Protein AF-A0A6D0IKB0-F1 (afdb_monomer)

pLDDT: mean 98.32, std 2.19, range [70.5, 98.94]

Sequence (183 aa):
RWFSGNQTWPWDTWKQAFAMAHFNPDIAKENIRAVFSWQIQPGDRVRPQDVGFVPDLIAWNLSPERGGDGGNWNERNTKPSLAAWSVMEVYNVTQDKAWLAEMYPKLVAYHDWWLRNRDHNGNGVPEYGATRDKAHNTESGEMLFTVKKGDKEETQSGLNNYARVVEKGQYDSLEIPAQVAAS

Nearest PDB structures (foldseek):
  3d3i-assembly1_A  TM=1.003E+00  e=3.170E-33  Escherichia coli K-12
  5gw7-assembly1_A  TM=9.967E-01  e=1.811E-32  Escherichia coli K-12
  5ca3-assembly1_A  TM=9.952E-01  e=2.800E-32  Escherichia coli K-12
  7q1u-assembly1_B  TM=9.135E-01  e=1.606E-23  Escherichia coli K-12
  6xux-assembly1_A  TM=8.972E-01  e=6.719E-24  Escherichia coli K-12

Solvent-accessible surface area (backbone atoms only — not comparable to full-atom values): 10156 Å² total; per-residue (Å²): 139,88,75,61,92,66,53,45,38,52,50,58,36,27,56,50,20,35,60,28,20,80,82,42,42,70,59,17,51,48,49,52,46,57,52,57,71,62,37,36,45,86,77,38,93,84,51,47,91,42,39,24,39,46,47,31,27,46,44,89,42,39,26,58,92,72,74,36,82,25,87,69,39,32,63,47,22,55,61,72,85,47,54,68,62,19,56,45,40,36,31,72,67,66,70,42,63,66,59,50,65,66,45,46,64,59,50,50,35,34,54,53,26,41,65,69,75,22,24,94,86,70,79,84,63,69,52,79,50,44,45,89,37,84,80,22,23,49,97,91,62,32,40,38,34,33,44,28,46,88,96,43,76,47,78,50,58,26,67,72,53,50,52,53,48,63,73,66,59,83,52,78,48,75,49,37,54,35,61,64,38,31,105

Radius of gyration: 18.92 Å; Cα contacts (8 Å, |Δi|>4): 300; chains: 1; bounding box: 39×40×54 Å

Secondary structure (DSSP, 8-state):
--S-TT-B-HHHHHHHHHHHTTT-HHHHHHHHHHHHHTPPPTT-SS-GGGTT---SBB-SSPPGGGTS--SS-B-S------HHHHHHHHHHHH--HHHHHHHHHHHHHHHHHHHHHS-TTSSS---------TTTB-TT-PBEEEEEETTEEEEEE-HHHHHHHHHHT--SEEE-HHHHHT-

Mean predicted aligned error: 2.32 Å

Structure (mmCIF, N/CA/C/O backbone):
data_AF-A0A6D0IKB0-F1
#
_entry.id   AF-A0A6D0IKB0-F1
#
loop_
_atom_site.group_PDB
_atom_site.id
_atom_site.type_symbol
_atom_site.label_atom_id
_atom_site.label_alt_id
_atom_site.label_comp_id
_atom_site.label_asym_id
_atom_site.label_entity_id
_atom_site.label_seq_id
_atom_site.pdbx_PDB_ins_code
_atom_site.Cartn_x
_atom_site.Cartn_y
_atom_site.Cartn_z
_atom_site.occupancy
_atom_site.B_iso_or_equiv
_atom_site.auth_seq_id
_atom_site.auth_comp_id
_atom_site.auth_asym_id
_atom_site.auth_atom_id
_atom_site.pdbx_PDB_model_num
ATOM 1 N N . ARG A 1 1 ? 6.768 19.425 -0.580 1.00 93.44 1 ARG A N 1
ATOM 2 C CA . ARG A 1 1 ? 6.146 19.578 -1.924 1.00 93.44 1 ARG A CA 1
ATOM 3 C C . ARG A 1 1 ? 5.075 18.523 -2.220 1.00 93.44 1 ARG A C 1
ATOM 5 O O . ARG A 1 1 ? 4.074 18.905 -2.817 1.00 93.44 1 ARG A O 1
ATOM 12 N N . TRP A 1 2 ? 5.268 17.257 -1.816 1.00 96.44 2 TRP A N 1
ATOM 13 C CA . TRP A 1 2 ? 4.411 16.116 -2.192 1.00 96.44 2 TRP A CA 1
ATOM 14 C C . TRP A 1 2 ? 3.669 15.442 -1.020 1.00 96.44 2 TRP A C 1
ATOM 16 O O . TRP A 1 2 ? 3.110 14.379 -1.204 1.00 96.44 2 TRP A O 1
ATOM 26 N N . PHE A 1 3 ? 3.623 16.065 0.165 1.00 96.94 3 PHE A N 1
ATOM 27 C CA . PHE A 1 3 ? 3.041 15.487 1.395 1.00 96.94 3 PHE A CA 1
ATOM 28 C C . PHE A 1 3 ? 1.845 16.284 1.946 1.00 96.94 3 PHE A C 1
ATOM 30 O O . PHE A 1 3 ? 1.561 16.243 3.134 1.00 96.94 3 PHE A O 1
ATOM 37 N N . SER A 1 4 ? 1.205 17.105 1.110 1.00 97.31 4 SER A N 1
ATOM 38 C CA . SER A 1 4 ? 0.086 17.966 1.526 1.00 97.31 4 SER A CA 1
ATOM 39 C C . SER A 1 4 ? -1.258 17.411 1.042 1.00 97.31 4 SER A C 1
ATOM 41 O O . SER A 1 4 ? -1.306 16.362 0.393 1.00 97.31 4 SER A O 1
ATOM 43 N N . GLY A 1 5 ? -2.347 18.117 1.350 1.00 97.69 5 GLY A N 1
ATOM 44 C CA . GLY A 1 5 ? -3.700 17.576 1.270 1.00 97.69 5 GLY A CA 1
ATOM 45 C C . GLY A 1 5 ? -3.887 16.479 2.317 1.00 97.69 5 GLY A C 1
ATOM 46 O O . GLY A 1 5 ? -3.430 16.619 3.447 1.00 97.69 5 GLY A O 1
ATOM 47 N N . ASN A 1 6 ? -4.521 15.380 1.922 1.00 98.06 6 ASN A N 1
ATOM 48 C CA . ASN A 1 6 ? -4.735 14.187 2.744 1.00 98.06 6 ASN A CA 1
ATOM 49 C C . ASN A 1 6 ? -3.996 12.960 2.180 1.00 98.06 6 ASN A C 1
ATOM 51 O O . ASN A 1 6 ? -4.515 11.851 2.230 1.00 98.06 6 ASN A O 1
ATOM 55 N N . GLN A 1 7 ? -2.822 13.164 1.579 1.00 98.69 7 GLN A N 1
ATOM 56 C CA . GLN A 1 7 ? -2.001 12.048 1.118 1.00 98.69 7 GLN A CA 1
ATOM 57 C C . GLN A 1 7 ? -1.465 11.277 2.326 1.00 98.69 7 GLN A C 1
ATOM 59 O O . GLN A 1 7 ? -0.828 11.867 3.202 1.00 98.69 7 GLN A O 1
ATOM 64 N N . THR A 1 8 ? -1.739 9.977 2.378 1.00 98.75 8 THR A N 1
ATOM 65 C CA . THR A 1 8 ? -1.454 9.133 3.542 1.00 98.75 8 THR A CA 1
ATOM 66 C C . THR A 1 8 ? -0.716 7.873 3.113 1.00 98.75 8 THR A C 1
ATOM 68 O O . THR A 1 8 ? -1.139 7.193 2.177 1.00 98.75 8 THR A O 1
ATOM 71 N N . TRP A 1 9 ? 0.370 7.564 3.828 1.00 98.81 9 TRP A N 1
ATOM 72 C CA . TRP A 1 9 ? 1.214 6.391 3.607 1.00 98.81 9 TRP A CA 1
ATOM 73 C C . TRP A 1 9 ? 1.182 5.467 4.825 1.00 98.81 9 TRP A C 1
ATOM 75 O O . TRP A 1 9 ? 1.270 5.962 5.951 1.00 98.81 9 TRP A O 1
ATOM 85 N N . PRO A 1 10 ? 1.160 4.134 4.643 1.00 98.69 10 PRO A N 1
ATOM 86 C CA . PRO A 1 10 ? 1.071 3.197 5.757 1.00 98.69 10 PRO A CA 1
ATOM 87 C C . PRO A 1 10 ? 2.203 3.349 6.779 1.00 98.69 10 PRO A C 1
ATOM 89 O O . PRO A 1 10 ? 1.944 3.456 7.974 1.00 98.69 10 PRO A O 1
ATOM 92 N N . TRP A 1 11 ? 3.467 3.390 6.340 1.00 98.38 11 TRP A N 1
ATOM 93 C CA . TRP A 1 11 ? 4.598 3.433 7.279 1.00 98.38 11 TRP A CA 1
ATOM 94 C C . TRP A 1 11 ? 4.643 4.729 8.091 1.00 98.38 11 TRP A C 1
ATOM 96 O O . TRP A 1 11 ? 4.944 4.708 9.286 1.00 98.38 11 TRP A O 1
ATOM 106 N N . ASP A 1 12 ? 4.306 5.848 7.464 1.00 98.81 12 ASP A N 1
ATOM 107 C CA . ASP A 1 12 ? 4.140 7.136 8.124 1.00 98.81 12 ASP A CA 1
ATOM 108 C C . ASP A 1 12 ? 3.017 7.064 9.161 1.00 98.81 12 ASP A C 1
ATOM 110 O O . ASP A 1 12 ? 3.247 7.398 10.325 1.00 98.81 12 ASP A O 1
ATOM 114 N N . THR A 1 13 ? 1.852 6.528 8.786 1.00 98.94 13 THR A N 1
ATOM 115 C CA . THR A 1 13 ? 0.708 6.332 9.685 1.00 98.94 13 THR A CA 1
ATOM 116 C C . THR A 1 13 ? 1.064 5.488 10.901 1.00 98.94 13 THR A C 1
ATOM 118 O O . THR A 1 13 ? 0.717 5.879 12.014 1.00 98.94 13 THR A O 1
ATOM 121 N N . TRP A 1 14 ? 1.799 4.379 10.744 1.00 98.88 14 TRP A N 1
ATOM 122 C CA . TRP A 1 14 ? 2.176 3.538 11.887 1.00 98.88 14 TRP A CA 1
ATOM 123 C C . TRP A 1 14 ? 2.973 4.326 12.933 1.00 98.88 14 TRP A C 1
ATOM 125 O O . TRP A 1 14 ? 2.697 4.220 14.128 1.00 98.88 14 TRP A O 1
ATOM 135 N N . LYS A 1 15 ? 3.929 5.152 12.489 1.00 98.88 15 LYS A N 1
ATOM 136 C CA . LYS A 1 15 ? 4.758 6.000 13.363 1.00 98.88 15 LYS A CA 1
ATOM 137 C C . LYS A 1 15 ? 3.950 7.138 13.982 1.00 98.88 15 LYS A C 1
ATOM 139 O O . LYS A 1 15 ? 4.068 7.405 15.175 1.00 98.88 15 LYS A O 1
ATOM 144 N N . GLN A 1 16 ? 3.144 7.811 13.163 1.00 98.88 16 GLN A N 1
ATOM 145 C CA . GLN A 1 16 ? 2.321 8.942 13.580 1.00 98.88 16 GLN A CA 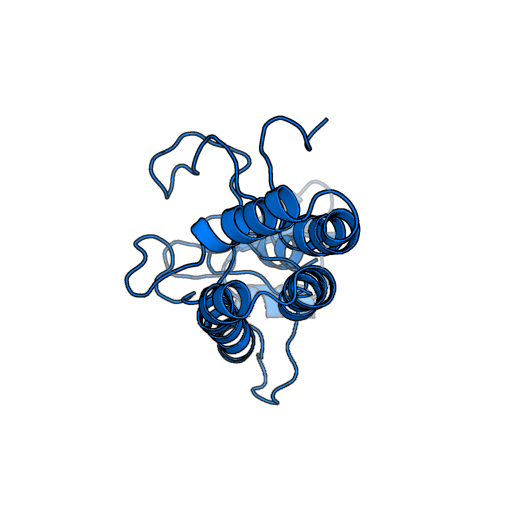1
ATOM 146 C C . GLN A 1 16 ? 1.312 8.507 14.637 1.00 98.88 16 GLN A C 1
ATOM 148 O O . GLN A 1 16 ? 1.283 9.087 15.716 1.00 98.88 16 GLN A O 1
ATOM 153 N N . ALA A 1 17 ? 0.535 7.459 14.360 1.00 98.88 17 ALA A N 1
ATOM 154 C CA . ALA A 1 17 ? -0.482 6.959 15.274 1.00 98.88 17 ALA A CA 1
ATOM 155 C C . ALA A 1 17 ? 0.125 6.414 16.573 1.00 98.88 17 ALA A C 1
ATOM 157 O O . ALA A 1 17 ? -0.451 6.640 17.632 1.00 98.88 17 ALA A O 1
ATOM 158 N N . PHE A 1 18 ? 1.311 5.796 16.517 1.00 98.88 18 PHE A N 1
ATOM 159 C CA . PHE A 1 18 ? 2.028 5.378 17.722 1.00 98.88 18 PHE A CA 1
ATOM 160 C C . PHE A 1 18 ? 2.297 6.569 18.652 1.00 98.88 18 PHE A C 1
ATOM 162 O O . PHE A 1 18 ? 1.902 6.552 19.810 1.00 98.88 18 PHE A O 1
ATOM 169 N N . ALA A 1 19 ? 2.891 7.652 18.140 1.00 98.88 19 ALA A N 1
ATOM 170 C CA . ALA A 1 19 ? 3.145 8.842 18.953 1.00 98.88 19 ALA A CA 1
ATOM 171 C C . ALA A 1 19 ? 1.843 9.544 19.380 1.00 98.88 19 ALA A C 1
ATOM 173 O O . ALA A 1 19 ? 1.692 9.943 20.535 1.00 98.88 19 ALA A O 1
ATOM 174 N N . MET A 1 20 ? 0.889 9.682 18.455 1.00 98.88 20 MET A N 1
ATOM 175 C CA . MET A 1 20 ? -0.394 10.343 18.698 1.00 98.88 20 MET A CA 1
ATOM 176 C C . MET A 1 20 ? -1.259 9.598 19.708 1.00 98.88 20 MET A C 1
ATOM 178 O O . MET A 1 20 ? -2.045 10.250 20.384 1.00 98.88 20 MET A O 1
ATOM 182 N N . ALA A 1 21 ? -1.092 8.285 19.890 1.00 98.81 21 ALA A N 1
ATOM 183 C CA . ALA A 1 21 ? -1.793 7.535 20.929 1.00 98.81 21 ALA A CA 1
ATOM 184 C C . ALA A 1 21 ? -1.662 8.201 22.309 1.00 98.81 21 ALA A C 1
ATOM 186 O O . ALA A 1 21 ? -2.628 8.238 23.064 1.00 98.81 21 ALA A O 1
ATOM 187 N N . HIS A 1 22 ? -0.506 8.798 22.607 1.00 98.75 22 HIS A N 1
ATOM 188 C CA . HIS A 1 22 ? -0.194 9.366 23.920 1.00 98.75 22 HIS A CA 1
ATOM 189 C C . HIS A 1 22 ? -0.765 10.766 24.181 1.00 98.75 22 HIS A C 1
ATOM 191 O O . HIS A 1 22 ? -0.680 11.245 25.310 1.00 98.75 22 HIS A O 1
ATOM 197 N N . PHE A 1 23 ? -1.313 11.449 23.172 1.00 98.75 23 PHE A N 1
ATOM 198 C CA . PHE A 1 23 ? -1.828 12.818 23.346 1.00 98.75 23 PHE A CA 1
ATOM 199 C C . PHE A 1 23 ? -3.065 13.157 22.503 1.00 98.75 23 PHE A C 1
ATOM 201 O O . PHE A 1 23 ? -3.777 14.105 22.818 1.00 98.75 23 PHE A O 1
ATOM 208 N N . ASN A 1 24 ? -3.332 12.407 21.436 1.00 98.75 24 ASN A N 1
ATOM 209 C CA . ASN A 1 24 ? -4.503 12.528 20.572 1.00 98.75 24 ASN A CA 1
ATOM 210 C C . ASN A 1 24 ? -4.923 11.142 20.018 1.00 98.75 24 ASN A C 1
ATOM 212 O O . ASN A 1 24 ? -4.811 10.886 18.811 1.00 98.75 24 ASN A O 1
ATOM 216 N N . PRO A 1 25 ? -5.363 10.218 20.896 1.00 98.62 25 PRO A N 1
ATOM 217 C CA . PRO A 1 25 ? -5.657 8.834 20.522 1.00 98.62 25 PRO A CA 1
ATOM 218 C C . PRO A 1 25 ? -6.822 8.694 19.537 1.00 98.62 25 PRO A C 1
ATOM 220 O O . PRO A 1 25 ? -6.838 7.742 18.758 1.00 98.62 25 PRO A O 1
ATOM 223 N N . ASP A 1 26 ? -7.766 9.636 19.519 1.00 98.81 26 ASP A N 1
ATOM 224 C CA . ASP A 1 26 ? -8.893 9.601 18.582 1.00 98.81 26 ASP A CA 1
ATOM 225 C C . ASP A 1 26 ? -8.406 9.747 17.137 1.00 98.81 26 ASP A C 1
ATOM 227 O O . ASP A 1 26 ? -8.741 8.934 16.276 1.00 98.81 26 ASP A O 1
ATOM 231 N N . ILE A 1 27 ? -7.518 10.712 16.873 1.00 98.81 27 ILE A N 1
ATOM 232 C CA . ILE A 1 27 ? -6.944 10.883 15.533 1.00 98.81 27 ILE A CA 1
ATOM 233 C C . ILE A 1 27 ? -5.909 9.793 15.216 1.00 98.81 27 ILE A C 1
ATOM 235 O O . ILE A 1 27 ? -5.760 9.422 14.053 1.00 98.81 27 ILE A O 1
ATOM 239 N N . ALA A 1 28 ? -5.233 9.217 16.217 1.00 98.88 28 ALA A N 1
ATOM 240 C CA . ALA A 1 28 ? -4.389 8.038 16.002 1.00 98.88 28 ALA A CA 1
ATOM 241 C C . ALA A 1 28 ? -5.201 6.857 15.433 1.00 98.88 28 ALA A C 1
ATOM 243 O O . ALA A 1 28 ? -4.788 6.250 14.439 1.00 98.88 28 ALA A O 1
ATOM 244 N N . LYS A 1 29 ? -6.381 6.580 16.014 1.00 98.94 29 LYS A N 1
ATOM 245 C CA . LYS A 1 29 ? -7.323 5.567 15.509 1.00 98.94 29 LYS A CA 1
ATOM 246 C C . LYS A 1 29 ? -7.788 5.900 14.092 1.00 98.94 29 LYS A C 1
ATOM 248 O O . LYS A 1 29 ? -7.707 5.042 13.216 1.00 98.94 29 LYS A O 1
ATOM 253 N N . GLU A 1 30 ? -8.210 7.140 13.842 1.00 98.94 30 GLU A N 1
ATOM 254 C CA . GLU A 1 30 ? -8.680 7.568 12.515 1.00 98.94 30 GLU A CA 1
ATOM 255 C C . GLU A 1 30 ? -7.599 7.480 11.432 1.00 98.94 30 GLU A C 1
ATOM 257 O O . GLU A 1 30 ? -7.880 7.040 10.320 1.00 98.94 30 GLU A O 1
ATOM 262 N N . ASN A 1 31 ? -6.347 7.823 11.743 1.00 98.88 31 ASN A N 1
ATOM 263 C CA . ASN A 1 31 ? -5.248 7.721 10.781 1.00 98.88 31 ASN A CA 1
ATOM 264 C C . ASN A 1 31 ? -5.019 6.257 10.353 1.00 98.88 31 ASN A C 1
ATOM 266 O O . ASN A 1 31 ? -4.926 5.949 9.165 1.00 98.88 31 ASN A O 1
ATOM 270 N N . ILE A 1 32 ? -5.022 5.326 11.314 1.00 98.94 32 ILE A N 1
ATOM 271 C CA . ILE A 1 32 ? -4.943 3.884 11.032 1.00 98.94 32 ILE A CA 1
ATOM 272 C C . ILE A 1 32 ? -6.166 3.412 10.225 1.00 98.94 32 ILE A C 1
ATOM 274 O O . ILE A 1 32 ? -6.006 2.683 9.241 1.00 98.94 32 ILE A O 1
ATOM 278 N N . ARG A 1 33 ? -7.382 3.838 10.599 1.00 98.94 33 ARG A N 1
ATOM 279 C CA . ARG A 1 33 ? -8.615 3.516 9.860 1.00 98.94 33 ARG A CA 1
ATOM 280 C C . ARG A 1 33 ? -8.549 4.001 8.418 1.00 98.94 33 ARG A C 1
ATOM 282 O O . ARG A 1 33 ? -8.934 3.247 7.530 1.00 98.94 33 ARG A O 1
ATOM 289 N N . ALA A 1 34 ? -8.024 5.201 8.169 1.00 98.88 34 ALA A N 1
ATOM 290 C CA . ALA A 1 34 ? -7.884 5.754 6.827 1.00 98.88 34 ALA A CA 1
ATOM 291 C C . ALA A 1 34 ? -7.049 4.830 5.930 1.00 98.88 34 ALA A C 1
ATOM 293 O O . ALA A 1 34 ? -7.506 4.450 4.853 1.00 98.88 34 ALA A O 1
ATOM 294 N N . VAL A 1 35 ? -5.887 4.375 6.406 1.00 98.88 35 VAL A N 1
ATOM 295 C CA . VAL A 1 35 ? -5.024 3.443 5.661 1.00 98.88 35 VAL A CA 1
ATOM 296 C C . VAL A 1 35 ? -5.739 2.121 5.360 1.00 98.88 35 VAL A C 1
ATOM 298 O O . VAL A 1 35 ? -5.728 1.649 4.224 1.00 98.88 35 VAL A O 1
ATOM 301 N N . PHE A 1 36 ? -6.419 1.534 6.347 1.00 98.94 36 PHE A N 1
ATOM 302 C CA . PHE A 1 36 ? -7.140 0.272 6.152 1.00 98.94 36 PHE A CA 1
ATOM 303 C C . PHE A 1 36 ? -8.498 0.413 5.445 1.00 98.94 36 PHE A C 1
ATOM 305 O O . PHE A 1 36 ? -9.079 -0.603 5.058 1.00 98.94 36 PHE A O 1
ATOM 312 N N . SER A 1 37 ? -9.021 1.628 5.254 1.00 98.81 37 SER A N 1
ATOM 313 C CA . SER A 1 37 ? -10.301 1.856 4.563 1.00 98.81 37 SER A CA 1
ATOM 314 C C . SER A 1 37 ? -10.258 1.450 3.086 1.00 98.81 37 SER A C 1
ATOM 316 O O . SER A 1 37 ? -11.289 1.105 2.515 1.00 98.81 37 SER A O 1
ATOM 318 N N . TRP A 1 38 ? -9.055 1.404 2.507 1.00 98.88 38 TRP A N 1
ATOM 319 C CA . TRP A 1 38 ? -8.789 0.969 1.136 1.00 98.88 38 TRP A CA 1
ATOM 320 C C . TRP A 1 38 ? -8.013 -0.349 1.063 1.00 98.88 38 TRP A C 1
ATOM 322 O O . TRP A 1 38 ? -7.448 -0.684 0.022 1.00 98.88 38 TRP A O 1
ATOM 332 N N . GLN A 1 39 ? -7.991 -1.115 2.158 1.00 98.94 39 GLN A N 1
ATOM 333 C CA . GLN A 1 39 ? -7.457 -2.470 2.138 1.00 98.94 39 GLN A CA 1
ATOM 334 C C . GLN A 1 39 ? -8.260 -3.332 1.159 1.00 98.94 39 GLN A C 1
ATOM 336 O O . GLN A 1 39 ? -9.494 -3.360 1.206 1.00 98.94 39 GLN A O 1
ATOM 341 N N . ILE A 1 40 ? -7.560 -4.074 0.306 1.00 98.88 40 ILE A N 1
ATOM 342 C CA . ILE A 1 40 ? -8.176 -4.871 -0.755 1.00 98.88 40 ILE A CA 1
ATOM 343 C C . ILE A 1 40 ? -9.031 -5.987 -0.166 1.00 98.88 40 ILE A C 1
ATOM 345 O O . ILE A 1 40 ? -8.574 -6.786 0.656 1.00 98.88 40 ILE A O 1
ATOM 349 N N . GLN A 1 41 ? -10.276 -6.042 -0.630 1.00 98.88 41 GLN A N 1
ATOM 350 C CA . GLN A 1 41 ? -11.266 -7.044 -0.252 1.00 98.88 41 GLN A CA 1
ATOM 351 C C . GLN A 1 41 ? -11.402 -8.117 -1.345 1.00 98.88 41 GLN A C 1
ATOM 353 O O . GLN A 1 41 ? -11.041 -7.870 -2.501 1.00 98.88 41 GLN A O 1
ATOM 358 N N . PRO A 1 42 ? -11.943 -9.306 -1.018 1.00 98.62 42 PRO A N 1
ATOM 359 C CA . PRO A 1 42 ? -12.304 -10.297 -2.027 1.00 98.62 42 PRO A CA 1
ATOM 360 C C . PRO A 1 42 ? -13.196 -9.695 -3.119 1.00 98.62 42 PRO A C 1
ATOM 362 O O . PRO A 1 42 ? -14.155 -8.984 -2.825 1.00 98.62 42 PRO A O 1
ATOM 365 N N . GLY A 1 43 ? -12.880 -9.987 -4.382 1.00 98.00 43 GLY A N 1
ATOM 366 C CA . GLY A 1 43 ? -13.622 -9.460 -5.530 1.00 98.00 43 GLY A CA 1
ATOM 367 C C . GLY A 1 43 ? -13.288 -8.013 -5.910 1.00 98.00 43 GLY A C 1
ATOM 368 O O . GLY A 1 43 ? -14.033 -7.423 -6.691 1.00 98.00 43 GLY A O 1
ATOM 369 N N . ASP A 1 44 ? -12.195 -7.432 -5.394 1.00 98.81 44 ASP A N 1
ATOM 370 C CA . ASP A 1 44 ? -11.724 -6.119 -5.851 1.00 98.81 44 ASP A CA 1
ATOM 371 C C . ASP A 1 44 ? -11.572 -6.086 -7.379 1.00 98.81 44 ASP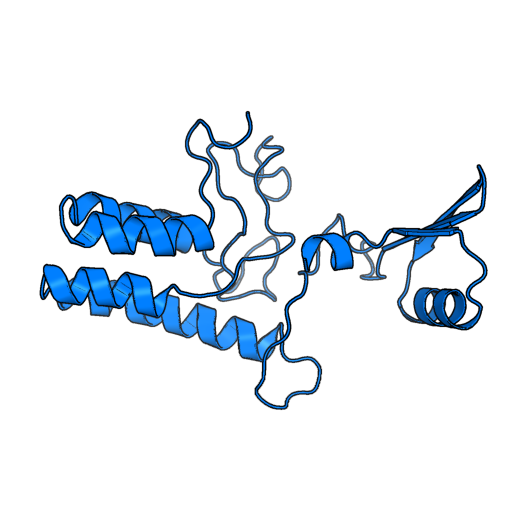 A C 1
ATOM 373 O O . ASP A 1 44 ? -10.997 -6.985 -7.989 1.00 98.81 44 ASP A O 1
ATOM 377 N N . ARG A 1 45 ? -12.097 -5.027 -7.999 1.00 98.25 45 ARG A N 1
ATOM 378 C CA . ARG A 1 45 ? -12.179 -4.897 -9.462 1.00 98.25 45 ARG A CA 1
ATOM 379 C C . ARG A 1 45 ? -10.837 -4.655 -10.154 1.00 98.25 45 ARG A C 1
ATOM 381 O O . ARG A 1 45 ? -10.755 -4.840 -11.362 1.00 98.25 45 ARG A O 1
ATOM 388 N N . VAL A 1 46 ? -9.826 -4.182 -9.423 1.00 98.62 46 VAL A N 1
ATOM 389 C CA . VAL A 1 46 ? -8.512 -3.835 -9.986 1.00 98.62 46 VAL A CA 1
ATOM 390 C C . VAL A 1 46 ? -7.520 -4.967 -9.742 1.00 98.62 46 VAL A C 1
ATOM 392 O O . VAL A 1 46 ? -6.773 -5.347 -10.641 1.00 98.62 46 VAL A O 1
ATOM 395 N N . ARG A 1 47 ? -7.504 -5.505 -8.521 1.00 98.62 47 ARG A N 1
ATOM 396 C CA . ARG A 1 47 ? -6.481 -6.443 -8.051 1.00 98.62 47 ARG A CA 1
ATOM 397 C C . ARG A 1 47 ? -7.061 -7.521 -7.132 1.00 98.62 47 ARG A C 1
ATOM 399 O O . ARG A 1 47 ? -6.676 -7.619 -5.967 1.00 98.62 47 ARG A O 1
ATOM 406 N N . PRO A 1 48 ? -7.960 -8.380 -7.640 1.00 98.62 48 PRO A N 1
ATOM 407 C CA . PRO A 1 48 ? -8.576 -9.427 -6.827 1.00 98.62 48 PRO A CA 1
ATOM 408 C C . PRO A 1 48 ? -7.554 -10.434 -6.267 1.00 98.62 48 PRO A C 1
ATOM 410 O O . PRO A 1 48 ? -7.839 -11.093 -5.273 1.00 98.62 48 PRO A O 1
ATOM 413 N N . GLN A 1 49 ? -6.355 -10.536 -6.858 1.00 98.75 49 GLN A N 1
ATOM 414 C CA . GLN A 1 49 ? -5.250 -11.367 -6.359 1.00 98.75 49 GLN A CA 1
ATOM 415 C C . GLN A 1 49 ? -4.546 -10.815 -5.105 1.00 98.75 49 GLN A C 1
ATOM 417 O O . GLN A 1 49 ? -3.726 -11.509 -4.508 1.00 98.75 49 GLN A O 1
ATOM 422 N N . ASP A 1 50 ? -4.821 -9.568 -4.718 1.00 98.88 50 ASP A N 1
ATOM 423 C CA . ASP A 1 50 ? -4.109 -8.858 -3.652 1.00 98.88 50 ASP A CA 1
ATOM 424 C C . ASP A 1 50 ? -4.970 -8.674 -2.390 1.00 98.88 50 ASP A C 1
ATOM 426 O O . ASP A 1 50 ? -4.765 -7.727 -1.643 1.00 98.88 50 ASP A O 1
ATOM 430 N N . VAL A 1 51 ? -5.934 -9.562 -2.107 1.00 98.94 51 VAL A N 1
ATOM 431 C CA . VAL A 1 51 ? -6.744 -9.491 -0.869 1.00 98.94 51 VAL A CA 1
ATOM 432 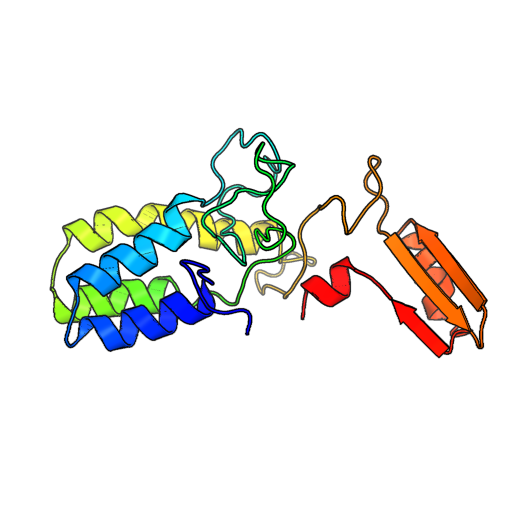C C . VAL A 1 51 ? -5.847 -9.320 0.358 1.00 98.94 51 VAL A C 1
ATOM 434 O O . VAL A 1 51 ? -4.894 -10.078 0.537 1.00 98.94 51 VAL A O 1
ATOM 437 N N . GLY A 1 52 ? -6.167 -8.333 1.196 1.00 98.88 52 GLY A N 1
ATOM 438 C CA . GLY A 1 52 ? -5.389 -7.964 2.377 1.00 98.88 52 GLY A CA 1
ATOM 439 C C . GLY A 1 52 ? -4.315 -6.898 2.139 1.00 98.88 52 GLY A C 1
ATOM 440 O O . GLY A 1 52 ? -3.884 -6.278 3.112 1.00 98.88 52 GLY A O 1
ATOM 441 N N . PHE A 1 53 ? -3.934 -6.624 0.887 1.00 98.94 53 PHE A N 1
ATOM 442 C CA . PHE A 1 53 ? -3.020 -5.540 0.519 1.00 98.94 53 PHE A CA 1
ATOM 443 C C . PHE A 1 53 ? -3.526 -4.182 1.000 1.00 98.94 53 PHE A C 1
ATOM 445 O O . PHE A 1 53 ? -4.717 -3.878 0.918 1.00 98.94 53 PHE A O 1
ATOM 452 N N . VAL A 1 54 ? -2.589 -3.350 1.441 1.00 98.94 54 VAL A N 1
ATOM 453 C CA . VAL A 1 54 ? -2.817 -1.959 1.827 1.00 98.94 54 VAL A CA 1
ATOM 454 C C . VAL A 1 54 ? -2.081 -1.066 0.818 1.00 98.94 54 VAL A C 1
ATOM 456 O O . VAL A 1 54 ? -0.880 -1.271 0.641 1.00 98.94 54 VAL A O 1
ATOM 459 N N . PRO A 1 55 ? -2.754 -0.103 0.155 1.00 98.88 55 PRO A N 1
ATOM 460 C CA . PRO A 1 55 ? -2.110 0.815 -0.786 1.00 98.88 55 PRO A CA 1
ATOM 461 C C . PRO A 1 55 ? -0.939 1.593 -0.181 1.00 98.88 55 PRO A C 1
ATOM 463 O O . PRO A 1 55 ? -0.971 1.972 0.989 1.00 98.88 55 PRO A O 1
ATOM 466 N N . ASP A 1 56 ? 0.072 1.883 -0.999 1.00 98.81 56 ASP A N 1
ATOM 467 C CA . ASP A 1 56 ? 1.204 2.727 -0.612 1.00 98.81 56 ASP A CA 1
ATOM 468 C C . ASP A 1 56 ? 0.782 4.165 -0.324 1.00 98.81 56 ASP A C 1
ATOM 470 O O . ASP A 1 56 ? 1.249 4.761 0.639 1.00 98.81 56 ASP A O 1
ATOM 474 N N . LEU A 1 57 ? -0.082 4.723 -1.170 1.00 98.81 57 LEU A N 1
ATOM 475 C CA . LEU A 1 57 ? -0.494 6.117 -1.086 1.00 98.81 57 LEU A CA 1
ATOM 476 C C . LEU A 1 57 ? -1.980 6.220 -1.403 1.00 98.81 57 LEU A C 1
ATOM 478 O O . LEU A 1 57 ? -2.397 5.971 -2.536 1.00 98.81 57 LEU A O 1
ATOM 482 N N . ILE A 1 58 ? -2.762 6.639 -0.410 1.00 98.81 58 ILE A N 1
ATOM 483 C CA . ILE A 1 58 ? -4.160 7.047 -0.592 1.00 98.81 58 ILE A CA 1
ATOM 484 C C . ILE A 1 58 ? -4.270 8.569 -0.528 1.00 98.81 58 ILE A C 1
ATOM 486 O O . ILE A 1 58 ? -3.508 9.228 0.178 1.00 98.81 58 ILE A O 1
ATOM 490 N N . ALA A 1 59 ? -5.204 9.140 -1.280 1.00 98.56 59 ALA A N 1
ATOM 491 C CA . ALA A 1 59 ? -5.401 10.584 -1.371 1.00 98.56 59 ALA A CA 1
ATOM 492 C C . ALA A 1 59 ? -6.851 10.911 -1.743 1.00 98.56 59 ALA A C 1
ATOM 494 O O . ALA A 1 59 ? -7.647 10.016 -2.010 1.00 98.56 59 ALA A O 1
ATOM 495 N N . TRP A 1 60 ? -7.179 12.203 -1.806 1.00 98.38 60 TRP A N 1
ATOM 496 C CA . TRP A 1 60 ? -8.493 12.692 -2.230 1.00 98.38 60 TRP A CA 1
ATOM 497 C C . TRP A 1 60 ? -8.979 12.086 -3.556 1.00 98.38 60 TRP A C 1
ATOM 499 O O . TRP A 1 60 ? -10.082 11.553 -3.619 1.00 98.38 60 TRP A O 1
ATOM 509 N N . ASN A 1 61 ? -8.171 12.179 -4.617 1.00 98.44 61 ASN A N 1
ATOM 510 C CA . ASN A 1 61 ? -8.538 11.664 -5.935 1.00 98.44 61 ASN A CA 1
ATOM 511 C C . ASN A 1 61 ? -8.038 10.226 -6.094 1.00 98.44 61 ASN A C 1
ATOM 513 O O . ASN A 1 61 ? -6.840 9.962 -5.960 1.00 98.44 61 ASN A O 1
ATOM 517 N N . LEU A 1 62 ? -8.957 9.319 -6.425 1.00 98.75 62 LEU A N 1
ATOM 518 C CA . LEU A 1 62 ? -8.653 7.941 -6.807 1.00 98.75 62 LEU A CA 1
ATOM 519 C C . LEU A 1 62 ? -7.848 7.891 -8.107 1.00 98.75 62 LEU A C 1
ATOM 521 O O . LEU A 1 62 ? -7.922 8.810 -8.922 1.00 98.75 62 LEU A O 1
ATOM 525 N N . SER A 1 63 ? -7.133 6.790 -8.336 1.00 98.69 63 SER A N 1
ATOM 526 C CA . SER A 1 63 ? -6.492 6.557 -9.632 1.00 98.69 63 SER A CA 1
ATOM 527 C C . SER A 1 63 ? -7.532 6.3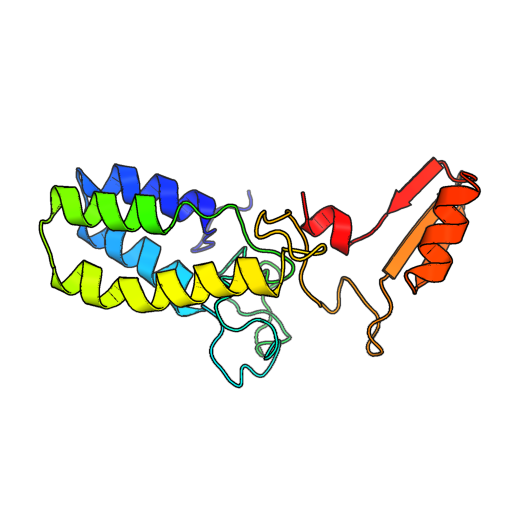54 -10.753 1.00 98.69 63 SER A C 1
ATOM 529 O O . SER A 1 63 ? -8.687 6.000 -10.474 1.00 98.69 63 SER A O 1
ATOM 531 N N . PRO A 1 64 ? -7.138 6.494 -12.033 1.00 98.62 64 PRO A N 1
ATOM 532 C CA . PRO A 1 64 ? -7.996 6.167 -13.174 1.00 98.62 64 PRO A CA 1
ATOM 533 C C . PRO A 1 64 ? -8.551 4.736 -13.163 1.00 98.62 64 PRO A C 1
ATOM 535 O O . PRO A 1 64 ? -9.714 4.527 -13.502 1.00 98.62 64 PRO A O 1
ATOM 538 N N . GLU A 1 65 ? -7.784 3.751 -12.684 1.00 98.44 65 GLU A N 1
ATOM 539 C CA . GLU A 1 65 ? -8.229 2.347 -12.541 1.00 98.44 65 GLU A CA 1
ATOM 540 C C . GLU A 1 65 ? -9.399 2.228 -11.561 1.00 98.44 65 GLU A C 1
ATOM 542 O O . GLU A 1 65 ? -10.242 1.334 -11.661 1.00 98.44 65 GLU A O 1
ATOM 547 N N . ARG A 1 66 ? -9.462 3.163 -10.610 1.00 98.50 66 ARG A N 1
ATOM 548 C CA . ARG A 1 66 ? -10.544 3.292 -9.644 1.00 98.50 66 ARG A CA 1
ATOM 549 C C . ARG A 1 66 ? -11.564 4.372 -10.023 1.00 98.50 66 ARG A C 1
ATOM 551 O O . ARG A 1 66 ? -12.480 4.624 -9.244 1.00 98.50 66 ARG A O 1
ATOM 558 N N . GLY A 1 67 ? -11.515 4.905 -11.243 1.00 98.50 67 GLY A N 1
ATOM 559 C CA . GLY A 1 67 ? -12.506 5.841 -11.785 1.00 98.50 67 GLY A CA 1
ATOM 560 C C . GLY A 1 67 ? -12.337 7.295 -11.340 1.00 98.50 67 GLY A C 1
ATOM 561 O O . GLY A 1 67 ? -13.273 8.074 -11.491 1.00 98.50 67 GLY A O 1
ATOM 562 N N . GLY A 1 68 ? -11.182 7.652 -10.775 1.00 98.50 68 GLY A N 1
ATOM 563 C CA . GLY A 1 68 ? -10.808 9.042 -10.521 1.00 98.50 68 GLY A CA 1
ATOM 564 C C . GLY A 1 68 ? -9.830 9.582 -11.565 1.00 98.50 68 GLY A C 1
ATOM 565 O O . GLY A 1 68 ? -9.622 8.990 -12.622 1.00 98.50 68 GLY A O 1
ATOM 566 N N . ASP A 1 69 ? -9.203 10.707 -11.248 1.00 98.38 69 ASP A N 1
ATOM 567 C CA . ASP A 1 69 ? -8.207 11.404 -12.072 1.00 98.38 69 ASP A CA 1
ATOM 568 C C . ASP A 1 69 ? -6.900 11.691 -11.300 1.00 98.38 69 ASP A C 1
ATOM 570 O O . ASP A 1 69 ? -6.048 12.470 -11.731 1.00 98.38 69 ASP A O 1
ATOM 574 N N . GLY A 1 70 ? -6.726 11.061 -10.136 1.00 97.81 70 GLY A N 1
ATOM 575 C CA . GLY A 1 70 ? -5.599 11.275 -9.243 1.00 97.81 70 GLY A CA 1
ATOM 576 C C . GLY A 1 70 ? -4.304 10.662 -9.768 1.00 97.81 70 GLY A C 1
ATOM 577 O O . GLY A 1 70 ? -4.234 9.467 -10.043 1.00 97.81 70 GLY A O 1
ATOM 578 N N . GLY A 1 71 ? -3.244 11.471 -9.832 1.00 97.56 71 GLY A N 1
ATOM 579 C CA . GLY A 1 71 ? -1.897 11.012 -10.199 1.00 97.56 71 GLY A CA 1
ATOM 580 C C . GLY A 1 71 ? -1.055 10.469 -9.038 1.00 97.56 71 GLY A C 1
ATOM 581 O O . GLY A 1 71 ? -0.022 9.858 -9.285 1.00 97.56 71 GLY A O 1
ATOM 582 N N . ASN A 1 72 ? -1.470 10.697 -7.785 1.00 98.25 72 ASN A N 1
ATOM 583 C CA . ASN A 1 72 ? -0.698 10.286 -6.605 1.00 98.25 72 ASN A CA 1
ATOM 584 C C . ASN A 1 72 ? -1.122 8.918 -6.060 1.00 98.25 72 ASN A C 1
ATOM 586 O O . ASN A 1 72 ? -0.288 8.226 -5.490 1.00 98.25 72 ASN A O 1
ATOM 590 N N . TRP A 1 73 ? -2.397 8.535 -6.207 1.00 98.69 73 TRP A N 1
ATOM 591 C CA . TRP A 1 73 ? -2.908 7.265 -5.686 1.00 98.69 73 TRP A CA 1
ATOM 592 C C . TRP A 1 73 ? -2.035 6.102 -6.163 1.00 98.69 73 TRP A C 1
ATOM 594 O O . TRP A 1 73 ? -1.921 5.880 -7.371 1.00 98.69 73 TRP A O 1
ATOM 604 N N . ASN A 1 74 ? -1.417 5.373 -5.232 1.00 98.75 74 ASN A N 1
ATOM 605 C CA . ASN A 1 74 ? -0.412 4.373 -5.567 1.00 98.75 74 ASN A CA 1
ATOM 606 C C . ASN A 1 74 ? -0.723 3.013 -4.952 1.00 98.75 74 ASN A C 1
ATOM 608 O O . ASN A 1 74 ? -0.771 2.845 -3.734 1.00 98.75 74 ASN A O 1
ATOM 612 N N . GLU A 1 75 ? -0.837 2.020 -5.826 1.00 98.81 75 GLU A N 1
ATOM 613 C CA . GLU A 1 75 ? -0.992 0.616 -5.459 1.00 98.81 75 GLU A CA 1
ATOM 614 C C . GLU A 1 75 ? 0.095 -0.269 -6.073 1.00 98.81 75 GLU A C 1
ATOM 616 O O . GLU A 1 75 ? 0.008 -1.489 -6.013 1.00 98.81 75 GLU A O 1
ATOM 621 N N . ARG A 1 76 ? 1.144 0.316 -6.653 1.00 98.81 76 ARG A N 1
ATOM 622 C CA . ARG A 1 76 ? 2.273 -0.422 -7.244 1.00 98.81 76 ARG A CA 1
ATOM 623 C C . ARG A 1 76 ? 3.054 -1.232 -6.206 1.00 98.81 76 ARG A C 1
ATOM 625 O O . ARG A 1 76 ? 3.711 -2.223 -6.523 1.00 98.81 76 ARG A O 1
ATOM 632 N N . ASN A 1 77 ? 2.981 -0.810 -4.955 1.00 98.81 77 ASN A N 1
ATOM 633 C CA . ASN A 1 77 ? 3.664 -1.388 -3.813 1.00 98.81 77 ASN A CA 1
ATOM 634 C C . ASN A 1 77 ? 2.876 -1.056 -2.544 1.00 98.81 77 ASN A C 1
ATOM 636 O O . ASN A 1 77 ? 1.880 -0.341 -2.589 1.00 98.81 77 ASN A O 1
ATOM 640 N N . THR A 1 78 ? 3.347 -1.575 -1.418 1.00 98.81 78 THR A N 1
ATOM 641 C CA . THR A 1 78 ? 2.957 -1.110 -0.083 1.00 98.81 78 THR A CA 1
ATOM 642 C C . THR A 1 78 ? 4.209 -0.582 0.631 1.00 98.81 78 THR A C 1
ATOM 644 O O . THR A 1 78 ? 5.197 -0.227 -0.023 1.00 98.81 78 THR A O 1
ATOM 647 N N . LYS A 1 79 ? 4.190 -0.527 1.961 1.00 98.75 79 LYS A N 1
ATOM 648 C CA . LYS A 1 79 ? 5.302 -0.160 2.833 1.00 98.75 79 LYS A CA 1
ATOM 649 C C . LYS A 1 79 ? 5.499 -1.191 3.958 1.00 98.75 79 LYS A C 1
ATOM 651 O O . LYS A 1 79 ? 4.569 -1.949 4.253 1.00 98.75 79 LYS A O 1
ATOM 656 N N . PRO A 1 80 ? 6.678 -1.212 4.614 1.00 98.56 80 PRO A N 1
ATOM 657 C CA . PRO A 1 80 ? 6.962 -2.121 5.724 1.00 98.56 80 PRO A CA 1
ATOM 658 C C . PRO A 1 80 ? 5.870 -2.086 6.802 1.00 98.56 80 PRO A C 1
ATOM 660 O O . PRO A 1 80 ? 5.403 -1.016 7.209 1.00 98.56 80 PRO A O 1
ATOM 663 N N . SER A 1 81 ? 5.442 -3.263 7.262 1.00 98.56 81 SER A N 1
ATOM 664 C CA . SER A 1 81 ? 4.301 -3.376 8.170 1.00 98.56 81 SER A CA 1
ATOM 665 C C . SER A 1 81 ? 4.722 -3.264 9.636 1.00 98.56 81 SER A C 1
ATOM 667 O O . SER A 1 81 ? 5.203 -4.220 10.236 1.00 98.56 81 SER A O 1
ATOM 669 N N . LEU A 1 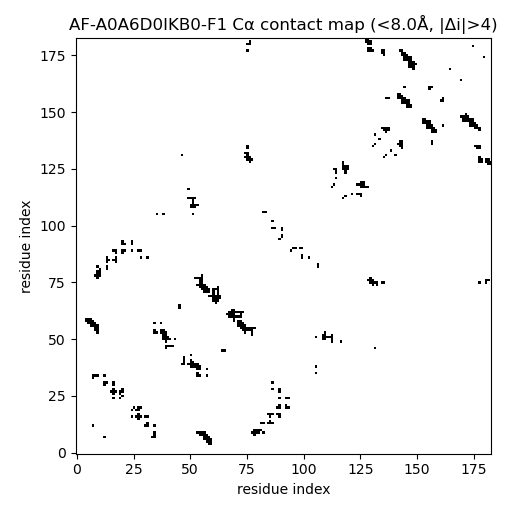82 ? 4.469 -2.095 10.231 1.00 98.81 82 LEU A N 1
ATOM 670 C CA . LEU A 1 82 ? 4.427 -1.889 11.687 1.00 98.81 82 LEU A CA 1
ATOM 671 C C . LEU A 1 82 ? 2.977 -1.717 12.178 1.00 98.81 82 LEU A C 1
ATOM 673 O O . LEU A 1 82 ? 2.732 -1.132 13.232 1.00 98.81 82 LEU A O 1
ATOM 677 N N . ALA A 1 83 ? 2.001 -2.212 11.410 1.00 98.88 83 ALA A N 1
ATOM 678 C CA . ALA A 1 83 ? 0.582 -1.980 11.665 1.00 98.88 83 ALA A CA 1
ATOM 679 C C . ALA A 1 83 ? 0.134 -2.541 13.023 1.00 98.88 83 ALA A C 1
ATOM 681 O O . ALA A 1 83 ? -0.466 -1.820 13.815 1.00 98.88 83 ALA A O 1
ATOM 682 N N . ALA A 1 84 ? 0.475 -3.799 13.326 1.00 98.88 84 ALA A N 1
ATOM 683 C CA . ALA A 1 84 ? 0.106 -4.427 14.596 1.00 98.88 84 ALA A CA 1
ATOM 684 C C . ALA A 1 84 ? 0.760 -3.728 15.798 1.00 98.88 84 ALA A C 1
ATOM 686 O O . ALA A 1 84 ? 0.112 -3.536 16.821 1.00 98.88 84 ALA A O 1
ATOM 687 N N . TRP A 1 85 ? 2.014 -3.289 15.650 1.00 98.94 85 TRP A N 1
ATOM 688 C CA . TRP A 1 85 ? 2.726 -2.500 16.658 1.00 98.94 85 TRP A CA 1
ATOM 689 C C . TRP A 1 85 ? 2.023 -1.162 16.935 1.00 98.94 85 TRP A C 1
ATOM 691 O O . TRP A 1 85 ? 1.772 -0.823 18.087 1.00 98.94 85 TRP A O 1
ATOM 701 N N . SER A 1 86 ? 1.621 -0.444 15.885 1.00 98.94 86 SER A N 1
ATOM 702 C CA . SER A 1 86 ? 0.910 0.833 16.010 1.00 98.94 86 SER A CA 1
ATOM 703 C C . SER A 1 86 ? -0.491 0.673 16.618 1.00 98.94 86 SER A C 1
ATOM 705 O O . SER A 1 86 ? -0.861 1.398 17.541 1.00 98.94 86 SER A O 1
ATOM 707 N N . VAL A 1 87 ? -1.254 -0.331 16.163 1.00 98.94 87 VAL A N 1
ATOM 708 C CA . VAL A 1 87 ? -2.570 -0.686 16.726 1.00 98.94 87 VAL A CA 1
ATOM 709 C C . VAL A 1 87 ? -2.456 -1.034 18.210 1.00 98.94 87 VAL A C 1
ATOM 711 O O . VAL A 1 87 ? -3.313 -0.620 18.996 1.00 98.94 87 VAL A O 1
ATOM 714 N N . MET A 1 88 ? -1.408 -1.769 18.593 1.00 98.94 88 MET A N 1
ATOM 715 C CA . MET A 1 88 ? -1.166 -2.154 19.981 1.00 98.94 88 MET A CA 1
ATOM 716 C C . MET A 1 88 ? -0.877 -0.944 20.865 1.00 98.94 88 MET A C 1
ATOM 718 O O . MET A 1 88 ? -1.393 -0.888 21.973 1.00 98.94 88 MET A O 1
ATOM 722 N N . GLU A 1 89 ? -0.129 0.053 20.393 1.00 98.94 89 GLU A N 1
ATOM 723 C CA . GLU A 1 89 ? 0.159 1.227 21.226 1.00 98.94 89 GLU A CA 1
ATOM 724 C C . GLU A 1 89 ? -1.087 2.058 21.527 1.00 98.94 89 GLU A C 1
ATOM 726 O O . GLU A 1 89 ? -1.310 2.486 22.660 1.00 98.94 89 GLU A O 1
ATOM 731 N N . VAL A 1 90 ? -1.976 2.197 20.543 1.00 98.94 90 VAL A N 1
ATOM 732 C CA . VAL A 1 90 ? -3.292 2.801 20.770 1.00 98.94 90 VAL A CA 1
ATOM 733 C C . VAL A 1 90 ? -4.077 2.016 21.828 1.00 98.94 90 VAL A C 1
ATOM 735 O O . VAL A 1 90 ? -4.703 2.619 22.705 1.00 98.94 90 VAL A O 1
ATOM 738 N N . TYR A 1 91 ? -4.034 0.680 21.792 1.00 98.88 91 TYR A N 1
ATOM 739 C CA . TYR A 1 91 ? -4.633 -0.143 22.843 1.00 98.88 91 TYR A CA 1
ATOM 740 C C . TYR A 1 91 ? -3.942 0.054 24.200 1.00 98.88 91 TYR A C 1
ATOM 742 O O . TYR A 1 91 ? -4.634 0.195 25.201 1.00 98.88 91 TYR A O 1
ATOM 750 N N . ASN A 1 92 ? -2.613 0.132 24.256 1.00 98.88 92 ASN A N 1
ATOM 751 C CA . ASN A 1 92 ? -1.866 0.328 25.500 1.00 98.88 92 ASN A CA 1
ATOM 752 C C . ASN A 1 92 ? -2.295 1.611 26.223 1.00 98.88 92 ASN A C 1
ATOM 754 O O . ASN A 1 92 ? -2.480 1.594 27.440 1.00 98.88 92 ASN A O 1
ATOM 758 N N . VAL A 1 93 ? -2.520 2.700 25.484 1.00 98.81 93 VAL A N 1
ATOM 759 C CA . VAL A 1 93 ? -2.955 3.974 26.075 1.00 98.81 93 VAL A CA 1
ATOM 760 C C . VAL A 1 93 ? -4.449 3.982 26.408 1.00 98.81 93 VAL A C 1
ATOM 762 O O . VAL A 1 93 ? -4.841 4.468 27.465 1.00 98.81 93 VAL A O 1
ATOM 765 N N . THR A 1 94 ? -5.300 3.453 25.524 1.00 98.75 94 THR A N 1
ATOM 766 C CA . THR A 1 94 ? -6.765 3.580 25.670 1.00 98.75 94 THR A CA 1
ATOM 767 C C . THR A 1 94 ? -7.425 2.428 26.428 1.00 98.75 94 THR A C 1
ATOM 769 O O . THR A 1 94 ? -8.554 2.573 26.888 1.00 98.75 94 THR A O 1
ATOM 772 N N . GLN A 1 95 ? -6.748 1.280 26.530 1.00 98.69 95 GLN A N 1
ATOM 773 C CA . GLN A 1 95 ? -7.262 0.001 27.042 1.00 98.69 95 GLN A CA 1
ATOM 774 C C . GLN A 1 95 ? -8.577 -0.453 26.372 1.00 98.69 95 GLN A C 1
ATOM 776 O O . GLN A 1 95 ? -9.342 -1.252 26.918 1.00 98.69 95 GLN A O 1
ATOM 781 N N . ASP A 1 96 ? -8.844 0.042 25.162 1.00 98.75 96 ASP A N 1
ATOM 782 C CA . ASP A 1 96 ? -10.083 -0.181 24.425 1.00 98.75 96 ASP A CA 1
ATOM 783 C C . ASP A 1 96 ? -10.047 -1.515 23.665 1.00 98.75 96 ASP A C 1
ATOM 785 O O . ASP A 1 96 ? -9.430 -1.652 22.608 1.00 98.75 96 ASP A O 1
ATOM 789 N N . LYS A 1 97 ? -10.741 -2.529 24.182 1.00 98.62 97 LYS A N 1
ATOM 790 C CA . LYS A 1 97 ? -10.818 -3.841 23.520 1.00 98.62 97 LYS A CA 1
ATOM 791 C C . LYS A 1 97 ? -11.658 -3.830 22.241 1.00 98.62 97 LYS A C 1
ATOM 793 O O . LYS A 1 97 ? -11.441 -4.692 21.391 1.00 98.62 97 LYS A O 1
ATOM 798 N N . ALA A 1 98 ? -12.593 -2.890 22.086 1.00 98.81 98 ALA A N 1
ATOM 799 C CA . ALA A 1 98 ? -13.370 -2.778 20.854 1.00 98.81 98 ALA A CA 1
ATOM 800 C C . ALA A 1 98 ? -12.473 -2.338 19.689 1.00 98.81 98 ALA A C 1
ATOM 802 O O . ALA A 1 98 ? -12.615 -2.856 18.585 1.00 98.81 98 ALA A O 1
ATOM 803 N N . TRP A 1 99 ? -11.478 -1.486 19.960 1.00 98.88 99 TRP A N 1
ATOM 804 C CA . TRP A 1 99 ? -10.433 -1.136 18.995 1.00 98.88 99 TRP A CA 1
ATOM 805 C C . TRP A 1 99 ? -9.638 -2.358 18.509 1.00 98.88 99 TRP A C 1
ATOM 807 O O . TRP A 1 99 ? -9.433 -2.530 17.307 1.00 98.88 99 TRP A O 1
ATOM 817 N N . LEU A 1 100 ? -9.233 -3.255 19.416 1.00 98.81 100 LEU A N 1
ATOM 818 C CA . LEU A 1 100 ? -8.567 -4.498 19.009 1.00 98.81 100 LEU A CA 1
ATOM 819 C C . LEU A 1 100 ? -9.491 -5.382 18.165 1.00 98.81 100 LEU A C 1
ATOM 821 O O . LEU A 1 100 ? -9.052 -5.913 17.147 1.00 98.81 100 LEU A O 1
ATOM 825 N N . ALA A 1 101 ? -10.760 -5.516 18.556 1.00 98.81 101 ALA A N 1
ATOM 826 C CA . ALA A 1 101 ? -11.739 -6.298 17.804 1.00 98.81 101 ALA A CA 1
ATOM 827 C C . ALA A 1 101 ? -11.976 -5.738 16.388 1.00 98.81 101 ALA A C 1
ATOM 829 O O . ALA A 1 101 ? -12.124 -6.508 15.441 1.00 98.81 101 ALA A O 1
ATOM 830 N N . GLU A 1 102 ? -11.962 -4.413 16.232 1.00 98.88 102 GLU A N 1
ATOM 831 C CA . GLU A 1 102 ? -12.073 -3.735 14.939 1.00 98.88 102 GLU A CA 1
ATOM 832 C C . GLU A 1 102 ? -10.860 -4.008 14.036 1.00 98.88 102 GLU A C 1
ATOM 834 O O . GLU A 1 102 ? -11.009 -4.319 12.850 1.00 98.88 102 GLU A O 1
ATOM 839 N N . MET A 1 103 ? -9.651 -3.889 14.589 1.00 98.94 103 MET A N 1
ATOM 840 C CA . MET A 1 103 ? -8.423 -3.907 13.793 1.00 98.94 103 MET A CA 1
ATOM 841 C C . MET A 1 103 ? -7.866 -5.303 13.542 1.00 98.94 103 MET A C 1
ATOM 843 O O . MET A 1 103 ? -7.240 -5.529 12.505 1.00 98.94 103 MET A O 1
ATOM 847 N N . TYR A 1 104 ? -8.096 -6.250 14.449 1.00 98.88 104 TYR A N 1
ATOM 848 C CA . TYR A 1 104 ? -7.551 -7.602 14.355 1.00 98.88 104 TYR A CA 1
ATOM 849 C C . TYR A 1 104 ? -7.801 -8.294 13.000 1.00 98.88 104 TYR A C 1
ATOM 851 O O . TYR A 1 104 ? -6.820 -8.711 12.381 1.00 98.88 104 TYR A O 1
ATOM 859 N N . PRO A 1 105 ? -9.035 -8.372 12.456 1.00 98.88 105 PRO A N 1
ATOM 860 C CA . PRO A 1 105 ? -9.250 -9.023 11.160 1.00 98.88 105 PRO A CA 1
ATOM 861 C C . PRO A 1 105 ? -8.513 -8.329 10.001 1.00 98.88 105 PRO A C 1
ATOM 863 O O . PRO A 1 105 ? -8.063 -8.994 9.069 1.00 98.88 105 PRO A O 1
ATOM 866 N N . LYS A 1 106 ? -8.327 -7.005 10.069 1.00 98.94 106 LYS A N 1
ATOM 867 C CA . LYS A 1 106 ? -7.592 -6.226 9.057 1.00 98.94 106 LYS A CA 1
ATOM 868 C C . LYS A 1 106 ? -6.093 -6.526 9.108 1.00 98.94 106 LYS A C 1
ATOM 870 O O . LYS A 1 106 ? -5.460 -6.697 8.065 1.00 98.94 106 LYS A O 1
ATOM 875 N N . LEU A 1 107 ? -5.543 -6.636 10.321 1.00 98.94 107 LEU A N 1
ATOM 876 C CA . LEU A 1 107 ? -4.153 -7.031 10.558 1.00 98.94 107 LEU A CA 1
ATOM 877 C C . LEU A 1 107 ? -3.878 -8.451 10.056 1.00 98.94 107 LEU A C 1
ATOM 879 O O . LEU A 1 107 ? -2.875 -8.655 9.378 1.00 98.94 107 LEU A O 1
ATOM 883 N N . VAL A 1 108 ? -4.777 -9.401 10.335 1.00 98.94 108 VAL A N 1
ATOM 884 C CA . VAL A 1 108 ? -4.667 -10.790 9.854 1.00 98.94 108 VAL A CA 1
ATOM 885 C C . VAL A 1 108 ? -4.677 -10.838 8.328 1.00 98.94 108 VAL A C 1
ATOM 887 O O . VAL A 1 108 ? -3.771 -11.407 7.729 1.00 98.94 108 VAL A O 1
ATOM 890 N N . ALA A 1 109 ? -5.627 -10.159 7.677 1.00 98.94 109 ALA A N 1
ATOM 891 C CA . ALA A 1 109 ? -5.674 -10.126 6.217 1.00 98.94 109 ALA A CA 1
ATOM 892 C C . ALA A 1 109 ? -4.385 -9.548 5.603 1.00 98.94 109 ALA A C 1
ATOM 894 O O . ALA A 1 109 ? -3.899 -10.067 4.596 1.00 98.94 109 ALA A O 1
ATOM 895 N N . TYR A 1 110 ? -3.810 -8.505 6.217 1.00 98.94 110 TYR A N 1
ATOM 896 C CA . TYR A 1 110 ? -2.564 -7.911 5.734 1.00 98.94 110 TYR A CA 1
ATOM 897 C C . TYR A 1 110 ? -1.352 -8.818 5.972 1.00 98.94 110 TYR A C 1
ATOM 899 O O . TYR A 1 110 ? -0.507 -8.943 5.089 1.00 98.94 110 TYR A O 1
ATOM 907 N N . HIS A 1 111 ? -1.291 -9.493 7.122 1.00 98.88 111 HIS A N 1
ATOM 908 C CA . HIS A 1 111 ? -0.297 -10.529 7.408 1.00 98.88 111 HIS A CA 1
ATOM 909 C C . HIS A 1 111 ? -0.332 -11.642 6.353 1.00 98.88 111 HIS A C 1
ATOM 911 O O . HIS A 1 111 ? 0.690 -11.945 5.739 1.00 98.88 111 HIS A O 1
ATOM 917 N N . ASP A 1 112 ? -1.512 -12.198 6.082 1.00 98.88 112 ASP A N 1
ATOM 918 C CA . ASP A 1 112 ? -1.634 -13.316 5.151 1.00 98.88 112 ASP A CA 1
ATOM 919 C C . ASP A 1 112 ? -1.311 -12.900 3.708 1.00 98.88 112 ASP A C 1
ATOM 921 O O . ASP A 1 112 ? -0.842 -13.718 2.918 1.00 98.88 112 ASP A O 1
ATOM 925 N N . TRP A 1 113 ? -1.538 -11.630 3.347 1.00 98.94 113 TRP A N 1
ATOM 926 C CA . TRP A 1 113 ? -1.131 -11.099 2.044 1.00 98.94 113 TRP A CA 1
ATOM 927 C C . TRP A 1 113 ? 0.391 -11.128 1.857 1.00 98.94 113 TRP A C 1
ATOM 929 O O . TRP A 1 113 ? 0.848 -11.512 0.783 1.00 98.94 113 TRP A O 1
ATOM 939 N N . TRP A 1 114 ? 1.182 -10.787 2.883 1.00 98.88 114 TRP A N 1
ATOM 940 C CA . TRP A 1 114 ? 2.647 -10.865 2.789 1.00 98.88 114 TRP A CA 1
ATOM 941 C C . TRP A 1 114 ? 3.106 -12.295 2.499 1.00 98.88 114 TRP A C 1
ATOM 943 O O . TRP A 1 114 ? 3.863 -12.514 1.559 1.00 98.88 114 TRP A O 1
ATOM 953 N N . LEU A 1 115 ? 2.583 -13.277 3.234 1.00 98.75 115 LEU A N 1
ATOM 954 C CA . LEU A 1 115 ? 2.970 -14.680 3.049 1.00 98.75 115 LEU A CA 1
ATOM 955 C C . LEU A 1 115 ? 2.519 -15.265 1.703 1.00 98.75 115 LEU A C 1
ATOM 957 O O . LEU A 1 115 ? 3.135 -16.196 1.202 1.00 98.75 115 LEU A O 1
ATOM 961 N N . ARG A 1 116 ? 1.451 -14.736 1.096 1.00 98.81 116 ARG A N 1
ATOM 962 C CA . ARG A 1 116 ? 1.007 -15.175 -0.236 1.00 98.81 116 ARG A CA 1
ATOM 963 C C . ARG A 1 116 ? 1.746 -14.487 -1.379 1.00 98.81 116 ARG A C 1
ATOM 965 O O . ARG A 1 116 ? 2.027 -15.119 -2.392 1.00 98.81 116 ARG A O 1
ATOM 972 N N . ASN A 1 117 ? 1.984 -13.181 -1.263 1.00 98.81 117 ASN A N 1
ATOM 973 C CA . ASN A 1 117 ? 2.348 -12.333 -2.402 1.00 98.81 117 ASN A CA 1
ATOM 974 C C . ASN A 1 117 ? 3.794 -11.82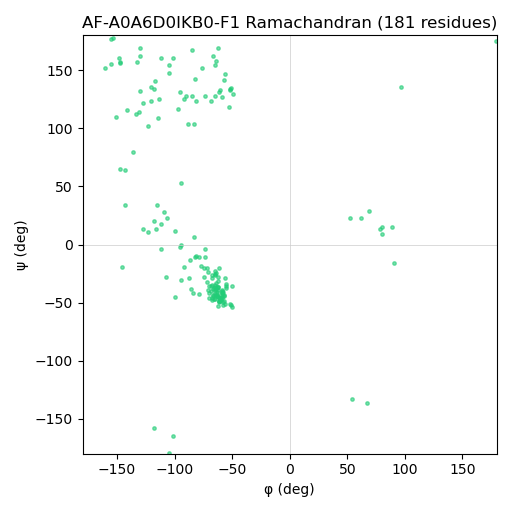0 -2.325 1.00 98.81 117 ASN A C 1
ATOM 976 O O . ASN A 1 117 ? 4.231 -11.107 -3.233 1.00 98.81 117 ASN A O 1
ATOM 980 N N . ARG A 1 118 ? 4.518 -12.111 -1.240 1.00 98.75 118 ARG A N 1
ATOM 981 C CA . ARG A 1 118 ? 5.860 -11.591 -0.945 1.00 98.75 118 ARG A CA 1
ATOM 982 C C . ARG A 1 118 ? 6.752 -12.636 -0.274 1.00 98.75 118 ARG A C 1
ATOM 984 O O . ARG A 1 118 ? 7.541 -12.279 0.580 1.00 98.75 118 ARG A O 1
ATOM 991 N N . ASP A 1 119 ? 6.591 -13.900 -0.637 1.00 98.62 119 ASP A N 1
ATOM 992 C CA . ASP A 1 119 ? 7.447 -15.005 -0.196 1.00 98.62 119 ASP A CA 1
ATOM 993 C C . ASP A 1 119 ? 7.740 -15.882 -1.417 1.00 98.62 119 ASP A C 1
ATOM 995 O O . ASP A 1 119 ? 7.050 -16.866 -1.695 1.00 98.62 119 ASP A O 1
ATOM 999 N N . HIS A 1 120 ? 8.690 -15.442 -2.244 1.00 98.38 120 HIS A N 1
ATOM 1000 C CA . HIS A 1 120 ? 8.919 -16.044 -3.558 1.00 98.38 120 HIS A CA 1
ATOM 1001 C C . HIS A 1 120 ? 9.351 -17.512 -3.464 1.00 98.38 120 HIS A C 1
ATOM 1003 O O . HIS A 1 120 ? 8.975 -18.321 -4.315 1.00 98.38 120 HIS A O 1
ATOM 1009 N N . ASN A 1 121 ? 10.151 -17.855 -2.452 1.00 98.50 121 ASN A N 1
ATOM 1010 C CA . ASN A 1 121 ? 10.671 -19.208 -2.261 1.00 98.50 121 ASN A CA 1
ATOM 1011 C C . ASN A 1 121 ? 9.828 -20.057 -1.286 1.00 98.50 121 ASN A C 1
ATOM 1013 O O . ASN A 1 121 ? 10.137 -21.237 -1.109 1.00 98.50 121 ASN A O 1
ATOM 1017 N N . GLY A 1 122 ? 8.767 -19.495 -0.698 1.00 98.50 122 GLY A N 1
ATOM 1018 C CA . GLY A 1 122 ? 7.820 -20.202 0.161 1.00 98.50 122 GLY A CA 1
ATOM 1019 C C . GLY A 1 122 ? 8.413 -20.644 1.498 1.00 98.50 122 GLY A C 1
ATOM 1020 O O . GLY A 1 122 ? 8.011 -21.685 2.025 1.00 98.50 122 GLY A O 1
ATOM 1021 N N . ASN A 1 123 ? 9.409 -19.925 2.019 1.00 98.56 123 ASN A N 1
ATOM 1022 C CA . ASN A 1 123 ? 10.111 -20.302 3.248 1.00 98.56 123 ASN A CA 1
ATOM 1023 C C . ASN A 1 123 ? 9.543 -19.630 4.515 1.00 98.56 123 ASN A C 1
ATOM 1025 O O . ASN A 1 123 ? 10.054 -19.873 5.612 1.00 98.56 123 ASN A O 1
ATOM 1029 N N . GLY A 1 124 ? 8.506 -18.799 4.381 1.00 98.25 124 GLY A N 1
ATOM 1030 C CA . GLY A 1 124 ? 7.897 -18.032 5.467 1.00 98.25 124 GLY A CA 1
ATOM 1031 C C . GLY A 1 124 ? 8.647 -16.749 5.842 1.00 98.25 124 GLY A C 1
ATOM 1032 O O . GLY A 1 124 ? 8.314 -16.132 6.856 1.00 98.25 124 GLY A O 1
ATOM 1033 N N . VAL A 1 125 ? 9.652 -16.340 5.064 1.00 98.62 125 VAL A N 1
ATOM 1034 C CA . VAL A 1 125 ? 10.448 -15.122 5.265 1.00 98.62 125 VAL A CA 1
ATOM 1035 C C . VAL A 1 125 ? 10.187 -14.170 4.099 1.00 98.62 125 VAL A C 1
ATOM 1037 O O . VAL A 1 125 ? 10.648 -14.431 2.993 1.00 98.62 125 VAL A O 1
ATOM 1040 N N . PRO A 1 126 ? 9.478 -13.052 4.322 1.00 98.31 126 PRO A N 1
ATOM 1041 C CA . PRO A 1 126 ? 9.015 -12.238 3.216 1.00 98.31 126 PRO A CA 1
ATOM 1042 C C . PRO A 1 126 ? 10.119 -11.383 2.584 1.00 98.31 126 PRO A C 1
ATOM 1044 O O . PRO A 1 126 ? 11.034 -10.913 3.266 1.00 98.31 126 PRO A O 1
ATOM 1047 N N . GLU A 1 127 ? 9.964 -11.076 1.298 1.00 98.56 127 GLU A N 1
ATOM 1048 C CA . GLU A 1 127 ? 10.760 -10.091 0.574 1.00 98.56 127 GLU A CA 1
ATOM 1049 C C . GLU A 1 127 ? 9.989 -8.789 0.325 1.00 98.56 127 GLU A C 1
ATOM 1051 O O . GLU A 1 127 ? 8.763 -8.755 0.190 1.00 98.56 127 GLU A O 1
ATOM 1056 N N . TYR A 1 128 ? 10.714 -7.679 0.172 1.00 98.62 128 TYR A N 1
ATOM 1057 C CA . TYR A 1 128 ? 10.126 -6.525 -0.503 1.00 98.62 128 TYR A CA 1
ATOM 1058 C C . TYR A 1 128 ? 9.831 -6.852 -1.968 1.00 98.62 128 TYR A C 1
ATOM 1060 O O . TYR A 1 128 ? 10.460 -7.709 -2.585 1.00 98.62 128 TYR A O 1
ATOM 1068 N N . GLY A 1 129 ? 8.858 -6.149 -2.541 1.00 98.50 129 GLY A N 1
ATOM 1069 C CA . GLY A 1 129 ? 8.428 -6.415 -3.905 1.00 98.50 129 GLY A CA 1
ATOM 1070 C C . GLY A 1 129 ? 7.286 -5.521 -4.356 1.00 98.50 129 GLY A C 1
ATOM 1071 O O . GLY A 1 129 ? 6.683 -4.784 -3.569 1.00 98.50 129 GLY A O 1
ATOM 1072 N N . ALA A 1 130 ? 6.930 -5.660 -5.624 1.00 98.81 130 ALA A N 1
ATOM 1073 C CA . ALA A 1 130 ? 5.887 -4.887 -6.279 1.00 98.81 130 ALA A CA 1
ATOM 1074 C C . ALA A 1 130 ? 4.668 -5.741 -6.640 1.00 98.81 130 ALA A C 1
ATOM 1076 O O . ALA A 1 130 ? 4.721 -6.970 -6.659 1.00 98.81 130 ALA A O 1
ATOM 1077 N N . THR A 1 131 ? 3.533 -5.090 -6.868 1.00 98.81 131 THR A N 1
ATOM 1078 C CA . THR A 1 131 ? 2.306 -5.758 -7.316 1.00 98.81 131 THR A CA 1
ATOM 1079 C C . THR A 1 131 ? 2.303 -5.918 -8.834 1.00 98.81 131 THR A C 1
ATOM 1081 O O . THR A 1 131 ? 3.071 -5.261 -9.544 1.00 98.81 131 THR A O 1
ATOM 1084 N N . ARG A 1 132 ? 1.375 -6.728 -9.352 1.00 98.75 132 ARG A N 1
ATOM 1085 C CA . ARG A 1 132 ? 0.940 -6.597 -10.747 1.00 98.75 132 ARG A CA 1
ATOM 1086 C C . ARG A 1 132 ? 0.325 -5.207 -10.924 1.00 98.75 132 ARG A C 1
ATOM 1088 O O . ARG A 1 132 ? -0.484 -4.793 -10.093 1.00 98.75 132 ARG A O 1
ATOM 1095 N N . ASP A 1 133 ? 0.731 -4.481 -11.957 1.00 98.81 133 ASP A N 1
ATOM 1096 C CA . ASP A 1 133 ? 0.278 -3.111 -12.201 1.00 98.81 133 ASP A CA 1
ATOM 1097 C C . ASP A 1 133 ? 0.506 -2.718 -13.667 1.00 98.81 133 ASP A C 1
ATOM 1099 O O . ASP A 1 133 ? 1.445 -3.201 -14.302 1.00 98.81 133 ASP A O 1
ATOM 1103 N N . LYS A 1 134 ? -0.308 -1.801 -14.201 1.00 98.25 134 LYS A N 1
ATOM 1104 C CA . LYS A 1 134 ? -0.142 -1.274 -15.568 1.00 98.25 134 LYS A CA 1
ATOM 1105 C C . LYS A 1 134 ? 1.245 -0.669 -15.813 1.00 98.25 134 LYS A C 1
ATOM 1107 O O . LYS A 1 134 ? 1.723 -0.669 -16.940 1.00 98.25 134 LYS A O 1
ATOM 1112 N N . ALA A 1 135 ? 1.891 -0.148 -14.768 1.00 98.50 135 ALA A N 1
ATOM 1113 C CA . ALA A 1 135 ? 3.236 0.406 -14.857 1.00 98.50 135 ALA A CA 1
ATOM 1114 C C . ALA A 1 135 ? 4.320 -0.682 -14.901 1.00 98.50 135 ALA A C 1
ATOM 1116 O O . ALA A 1 135 ? 5.461 -0.393 -15.246 1.00 98.50 135 ALA A O 1
ATOM 1117 N N . HIS A 1 136 ? 4.000 -1.911 -14.494 1.00 98.81 136 HIS A N 1
ATOM 1118 C CA . HIS A 1 136 ? 4.972 -2.974 -14.243 1.00 98.81 136 HIS A CA 1
ATOM 1119 C C . HIS A 1 136 ? 4.966 -4.063 -15.304 1.00 98.81 136 HIS A C 1
ATOM 1121 O O . HIS A 1 136 ? 5.987 -4.720 -15.504 1.00 98.81 136 HIS A O 1
ATOM 1127 N N . ASN A 1 137 ? 3.829 -4.281 -15.959 1.00 98.81 137 ASN A N 1
ATOM 1128 C CA . ASN A 1 137 ? 3.657 -5.372 -16.900 1.00 98.81 137 ASN A CA 1
ATOM 1129 C C . ASN A 1 137 ? 2.704 -5.003 -18.036 1.00 98.81 137 ASN A C 1
ATOM 1131 O O . ASN A 1 137 ? 1.817 -4.166 -17.879 1.00 98.81 137 ASN A O 1
ATOM 1135 N N . THR A 1 138 ? 2.846 -5.699 -19.159 1.00 98.69 138 THR A N 1
ATOM 1136 C CA . THR A 1 138 ? 1.865 -5.682 -20.251 1.00 98.69 138 THR A CA 1
ATOM 1137 C C . THR A 1 138 ? 0.508 -6.226 -19.785 1.00 98.69 138 THR A C 1
ATOM 1139 O O . THR A 1 138 ? 0.398 -6.850 -18.723 1.00 98.69 138 THR A O 1
ATOM 1142 N N . GLU A 1 139 ? -0.539 -6.064 -20.598 1.00 97.50 139 GLU A N 1
ATOM 1143 C CA . GLU A 1 139 ? -1.860 -6.659 -20.328 1.00 97.50 139 GLU A CA 1
ATOM 1144 C C . GLU A 1 139 ? -1.784 -8.186 -20.143 1.00 97.50 139 GLU A C 1
ATOM 1146 O O . GLU A 1 139 ? -2.419 -8.737 -19.238 1.00 97.50 139 GLU A O 1
ATOM 1151 N N . SER A 1 140 ? -0.926 -8.852 -20.927 1.00 97.88 140 SER A N 1
ATOM 1152 C CA . SER A 1 140 ? -0.645 -10.291 -20.838 1.00 97.88 140 SER A CA 1
ATOM 1153 C C . SER A 1 140 ? 0.206 -10.699 -19.627 1.00 97.88 140 SER A C 1
ATOM 1155 O O . SER A 1 140 ? 0.405 -11.890 -19.403 1.00 97.88 140 SER A O 1
ATOM 1157 N N . GLY A 1 141 ? 0.677 -9.746 -18.815 1.00 98.06 141 GLY A N 1
ATOM 1158 C CA . GLY A 1 141 ? 1.430 -10.014 -17.588 1.00 98.06 141 GLY A CA 1
ATOM 1159 C C . GLY A 1 141 ? 2.945 -10.122 -17.771 1.00 98.06 141 GLY A C 1
ATOM 1160 O O . GLY A 1 141 ? 3.632 -10.582 -16.862 1.00 98.06 141 GLY A O 1
ATOM 1161 N N . GLU A 1 142 ? 3.494 -9.688 -18.905 1.00 98.75 142 GLU A N 1
ATOM 1162 C CA . GLU A 1 142 ? 4.942 -9.690 -19.112 1.00 98.75 142 GLU A CA 1
ATOM 1163 C C . GLU A 1 142 ? 5.597 -8.469 -18.458 1.00 98.75 142 GLU A C 1
ATOM 1165 O O . GLU A 1 142 ? 5.240 -7.334 -18.764 1.00 98.75 142 GLU A O 1
ATOM 1170 N N . MET A 1 143 ? 6.572 -8.698 -17.571 1.00 98.81 143 MET A N 1
ATOM 1171 C CA . MET A 1 143 ? 7.289 -7.639 -16.845 1.00 98.81 143 MET A CA 1
ATOM 1172 C C . MET A 1 143 ? 7.993 -6.671 -17.801 1.00 98.81 143 MET A C 1
ATOM 1174 O O . MET A 1 143 ? 8.788 -7.115 -18.623 1.00 98.81 143 MET A O 1
ATOM 1178 N N . LEU A 1 144 ? 7.743 -5.371 -17.656 1.00 98.81 144 LEU A N 1
ATOM 1179 C CA . LEU A 1 144 ? 8.357 -4.303 -18.445 1.00 98.81 144 LEU A CA 1
ATOM 1180 C C . LEU A 1 144 ? 9.738 -3.926 -17.899 1.00 98.81 144 LEU A C 1
ATOM 1182 O O . LEU A 1 144 ? 9.933 -3.852 -16.684 1.00 98.81 144 LEU A O 1
ATOM 1186 N N . PHE A 1 145 ? 10.674 -3.631 -18.799 1.00 98.75 145 PHE A N 1
ATOM 1187 C CA . PHE A 1 145 ? 11.966 -3.033 -18.468 1.00 98.75 145 PHE A CA 1
ATOM 1188 C C . PHE A 1 145 ? 12.551 -2.262 -19.661 1.0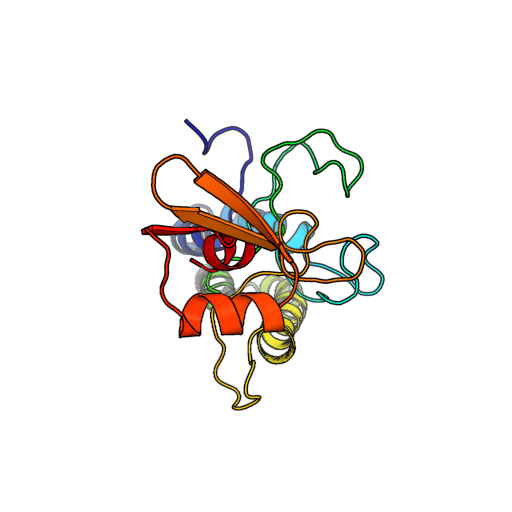0 98.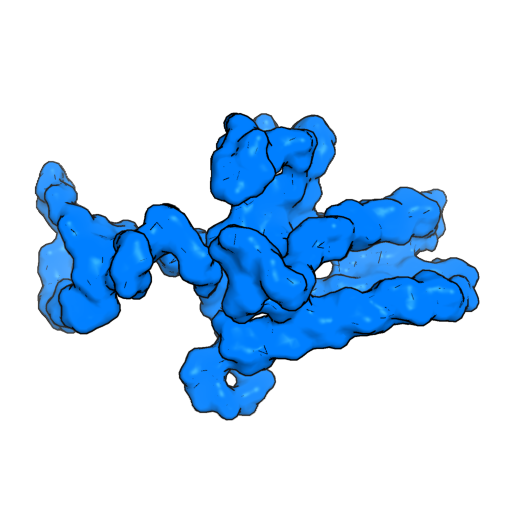75 145 PHE A C 1
ATOM 1190 O O . PHE A 1 145 ? 12.242 -2.567 -20.812 1.00 98.75 145 PHE A O 1
ATOM 1197 N N . THR A 1 146 ? 13.422 -1.289 -19.396 1.00 98.75 146 THR A N 1
ATOM 1198 C CA . THR A 1 146 ? 14.127 -0.506 -20.421 1.00 98.75 146 THR A CA 1
ATOM 1199 C C . THR A 1 146 ? 15.632 -0.665 -20.261 1.00 98.75 146 THR A C 1
ATOM 1201 O O . THR A 1 146 ? 16.190 -0.384 -19.200 1.00 98.75 146 THR A O 1
ATOM 1204 N N . VAL A 1 147 ? 16.291 -1.113 -21.328 1.00 98.50 147 VAL A N 1
ATOM 1205 C CA . VAL A 1 147 ? 17.748 -1.245 -21.425 1.00 98.50 147 VAL A CA 1
ATOM 1206 C C . VAL A 1 147 ? 18.320 0.060 -21.967 1.00 98.50 147 VAL A C 1
ATOM 1208 O O . VAL A 1 147 ? 17.872 0.523 -23.017 1.00 98.50 147 VAL A O 1
ATOM 1211 N N . LYS A 1 148 ? 19.313 0.645 -21.289 1.00 98.38 148 LYS A N 1
ATOM 1212 C CA . LYS A 1 148 ? 19.977 1.878 -21.740 1.00 98.38 148 LYS A CA 1
ATOM 1213 C C . LYS A 1 148 ? 21.455 1.647 -22.010 1.00 98.38 148 LYS A C 1
ATOM 1215 O O . LYS A 1 148 ? 22.137 1.010 -21.207 1.00 98.38 148 LYS A O 1
ATOM 1220 N N . LYS A 1 149 ? 21.949 2.149 -23.143 1.00 97.81 149 LYS A N 1
ATOM 1221 C CA . LYS A 1 149 ? 23.363 2.068 -23.540 1.00 97.81 149 LYS A CA 1
ATOM 1222 C C . LYS A 1 149 ? 23.756 3.260 -24.411 1.00 97.81 149 LYS A C 1
ATOM 1224 O O . LYS A 1 149 ? 23.348 3.345 -25.573 1.00 97.81 149 LYS A O 1
ATOM 1229 N N . GLY A 1 150 ? 24.577 4.156 -23.874 1.00 96.56 150 GLY A N 1
ATOM 1230 C CA . GLY A 1 150 ? 24.775 5.494 -24.422 1.00 96.56 150 GLY A CA 1
ATOM 1231 C C . GLY A 1 150 ? 23.429 6.204 -24.567 1.00 96.56 150 GLY A C 1
ATOM 1232 O O . GLY A 1 150 ? 22.578 6.116 -23.688 1.00 96.56 150 GLY A O 1
ATOM 1233 N N . ASP A 1 151 ? 23.199 6.817 -25.725 1.00 96.62 151 ASP A N 1
ATOM 1234 C CA . ASP A 1 151 ? 21.939 7.510 -26.032 1.00 96.62 151 ASP A CA 1
ATOM 1235 C C . ASP A 1 151 ? 20.821 6.574 -26.535 1.00 96.62 151 ASP A C 1
ATOM 1237 O O . ASP A 1 151 ? 19.776 7.037 -26.995 1.00 96.62 151 ASP A O 1
ATOM 1241 N N . LYS A 1 152 ? 21.039 5.250 -26.523 1.00 97.00 152 LYS A N 1
ATOM 1242 C CA . LYS A 1 152 ? 20.046 4.271 -26.984 1.00 97.00 152 LYS A CA 1
ATOM 1243 C C . LYS A 1 152 ? 19.236 3.736 -25.815 1.00 97.00 152 LYS A C 1
ATOM 1245 O O . LYS A 1 152 ? 19.803 3.248 -24.839 1.00 97.00 152 LYS A O 1
ATOM 1250 N N . GLU A 1 153 ? 17.921 3.736 -25.991 1.00 97.94 153 GLU A N 1
ATOM 1251 C CA . GLU A 1 153 ? 16.964 3.111 -25.084 1.00 97.94 153 GLU A CA 1
ATOM 1252 C C . GLU A 1 153 ? 16.156 2.047 -25.834 1.00 97.94 153 GLU A C 1
ATOM 1254 O O . GLU A 1 153 ? 15.704 2.272 -26.959 1.00 97.94 153 GLU A O 1
ATOM 1259 N N . GLU A 1 154 ? 15.973 0.885 -25.211 1.00 97.94 154 GLU A N 1
ATOM 1260 C CA . GLU A 1 154 ? 15.157 -0.203 -25.746 1.00 97.94 154 GLU A CA 1
ATOM 1261 C C . GLU A 1 154 ? 14.239 -0.752 -24.651 1.00 97.94 154 GLU A C 1
ATOM 1263 O O . GLU A 1 154 ? 14.699 -1.364 -23.685 1.00 97.94 154 GLU A O 1
ATOM 1268 N N . THR A 1 155 ? 12.931 -0.540 -24.802 1.00 98.25 155 THR A N 1
ATOM 1269 C CA . THR A 1 155 ? 11.922 -1.124 -23.913 1.00 98.25 155 THR A CA 1
ATOM 1270 C C . THR A 1 155 ? 11.571 -2.532 -24.373 1.00 98.25 155 THR A C 1
ATOM 1272 O O . THR A 1 155 ? 11.211 -2.753 -25.528 1.00 98.25 155 THR A O 1
ATOM 1275 N N . GLN A 1 156 ? 11.652 -3.481 -23.449 1.00 98.38 156 GLN A N 1
ATOM 1276 C CA . GLN A 1 156 ? 11.352 -4.892 -23.659 1.00 98.38 156 GLN A CA 1
ATOM 1277 C C . GLN A 1 156 ? 10.393 -5.394 -22.569 1.00 98.38 156 GLN A C 1
ATOM 1279 O O . GLN A 1 156 ? 10.134 -4.718 -21.569 1.00 98.38 156 GLN A O 1
ATOM 1284 N N . SER A 1 157 ? 9.862 -6.601 -22.762 1.00 98.69 157 SER A N 1
ATOM 1285 C CA . SER A 1 157 ? 8.996 -7.274 -21.797 1.00 98.69 157 SER A CA 1
ATOM 1286 C C . SER A 1 157 ? 9.414 -8.726 -21.559 1.00 98.69 157 SER A C 1
ATOM 1288 O O . SER A 1 157 ? 10.069 -9.352 -22.393 1.00 98.69 157 SER A O 1
ATOM 1290 N N . GLY A 1 158 ? 9.032 -9.276 -20.407 1.00 98.50 158 GLY A N 1
ATOM 1291 C CA . GLY A 1 158 ? 9.147 -10.696 -20.078 1.00 98.50 158 GLY A CA 1
ATOM 1292 C C . GLY A 1 158 ? 10.396 -11.057 -19.269 1.00 98.50 158 GLY A C 1
ATOM 1293 O O . GLY A 1 158 ? 11.519 -10.660 -19.580 1.00 98.50 158 GLY A O 1
ATOM 1294 N N . LEU A 1 159 ? 10.206 -11.889 -18.239 1.00 98.38 159 LEU A N 1
ATOM 1295 C CA . LEU A 1 159 ? 11.261 -12.244 -17.281 1.00 98.38 159 LEU A CA 1
ATOM 1296 C C . LEU A 1 159 ? 12.429 -13.015 -17.928 1.00 98.38 159 LEU A C 1
ATOM 1298 O O . LEU A 1 159 ? 13.582 -12.814 -17.562 1.00 98.38 159 LEU A O 1
ATOM 1302 N N . ASN A 1 160 ? 12.151 -13.840 -18.944 1.00 98.44 160 ASN A N 1
ATOM 1303 C CA . ASN A 1 160 ? 13.186 -14.562 -19.695 1.00 98.44 160 ASN A CA 1
ATOM 1304 C C . ASN A 1 160 ? 14.060 -13.627 -20.549 1.00 98.44 160 ASN A C 1
ATOM 1306 O O . ASN A 1 160 ? 15.255 -13.877 -20.701 1.00 98.44 160 ASN A O 1
ATOM 1310 N N . ASN A 1 161 ? 13.479 -12.564 -21.122 1.00 98.50 161 ASN A N 1
ATOM 1311 C CA . ASN A 1 161 ? 14.247 -11.546 -21.846 1.00 98.50 161 ASN A CA 1
ATOM 1312 C C . ASN A 1 161 ? 15.134 -10.774 -20.870 1.00 98.50 161 ASN A C 1
ATOM 1314 O O . ASN A 1 161 ? 16.336 -10.664 -21.101 1.00 98.50 161 ASN A O 1
ATOM 1318 N N . TYR A 1 162 ? 14.555 -10.341 -19.747 1.00 98.50 162 TYR A N 1
ATOM 1319 C CA . TYR A 1 162 ? 15.284 -9.705 -18.654 1.00 98.50 162 TYR A CA 1
ATOM 1320 C C . TYR A 1 162 ? 16.489 -10.545 -18.199 1.00 98.50 162 TYR A C 1
ATOM 1322 O O . TYR A 1 162 ? 17.610 -10.041 -18.186 1.00 98.50 162 TYR A O 1
ATOM 1330 N N . ALA A 1 163 ? 16.290 -11.838 -17.917 1.00 98.50 163 ALA A N 1
ATOM 1331 C CA . ALA A 1 163 ? 17.359 -12.731 -17.468 1.00 98.50 163 ALA A CA 1
ATOM 1332 C C . ALA A 1 163 ? 18.530 -12.788 -18.465 1.00 98.50 163 ALA A C 1
ATOM 1334 O O . ALA A 1 163 ? 19.686 -12.660 -18.068 1.00 98.50 163 ALA A O 1
ATOM 1335 N N . ARG A 1 164 ? 18.234 -12.884 -19.770 1.00 98.50 164 ARG A N 1
ATOM 1336 C CA . ARG A 1 164 ? 19.258 -12.859 -20.829 1.00 98.50 164 ARG A CA 1
ATOM 1337 C C . ARG A 1 164 ? 19.992 -11.523 -20.923 1.00 98.50 164 ARG A C 1
ATOM 1339 O O . ARG A 1 164 ? 21.175 -11.504 -21.253 1.00 98.50 164 ARG A O 1
ATOM 1346 N N . VAL A 1 165 ? 19.301 -10.405 -20.703 1.00 98.25 165 VAL A N 1
ATOM 1347 C CA . VAL A 1 165 ? 19.920 -9.070 -20.724 1.00 98.25 165 VAL A CA 1
ATOM 1348 C C . VAL A 1 165 ? 20.885 -8.914 -19.552 1.00 98.25 165 VAL A C 1
ATOM 1350 O O . VAL A 1 165 ? 22.022 -8.494 -19.769 1.00 98.25 165 VAL A O 1
ATOM 1353 N N . VAL A 1 166 ? 20.466 -9.310 -18.346 1.00 98.06 166 VAL A N 1
ATOM 1354 C CA . VAL A 1 166 ? 21.312 -9.290 -17.141 1.00 98.06 166 VAL A CA 1
ATOM 1355 C C . VAL A 1 166 ? 22.534 -10.187 -17.311 1.00 98.06 166 VAL A C 1
ATOM 1357 O O . VAL A 1 166 ? 23.646 -9.739 -17.053 1.00 98.06 166 VAL A O 1
ATOM 1360 N N . GLU A 1 167 ? 22.354 -11.411 -17.811 1.00 98.12 167 GLU A N 1
ATOM 1361 C CA . GLU A 1 167 ? 23.456 -12.352 -18.053 1.00 98.12 167 GLU A CA 1
ATOM 1362 C C . GLU A 1 167 ? 24.502 -11.791 -19.030 1.00 98.12 167 GLU A C 1
ATOM 1364 O O . GLU A 1 167 ? 25.703 -11.951 -18.821 1.00 98.12 167 GLU A O 1
ATOM 1369 N N . LYS A 1 168 ? 24.063 -11.092 -20.085 1.00 97.50 168 LYS A N 1
ATOM 1370 C CA . LYS A 1 168 ? 24.976 -10.461 -21.049 1.00 97.50 168 LYS A CA 1
ATOM 1371 C C . LYS A 1 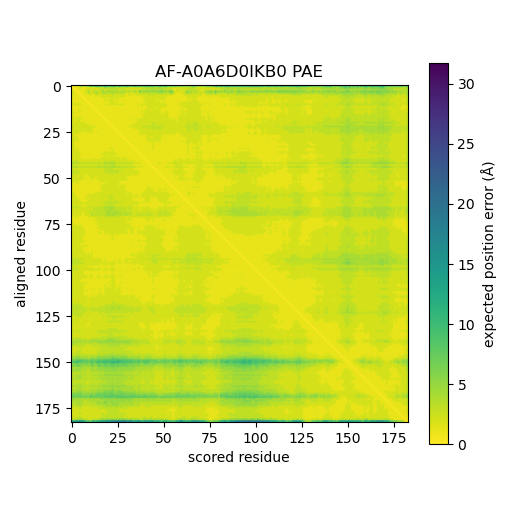168 ? 25.696 -9.236 -20.481 1.00 97.50 168 LYS A C 1
ATOM 1373 O O . LYS A 1 168 ? 26.800 -8.942 -20.936 1.00 97.50 168 LYS A O 1
ATOM 1378 N N . GLY A 1 169 ? 25.065 -8.483 -19.578 1.00 96.56 169 GLY A N 1
ATOM 1379 C CA . GLY A 1 169 ? 25.650 -7.292 -18.946 1.00 96.56 169 GLY A CA 1
ATOM 1380 C C . GLY A 1 169 ? 26.005 -6.150 -19.912 1.00 96.56 169 GLY A C 1
ATOM 1381 O O . GLY A 1 169 ? 26.887 -5.348 -19.624 1.00 96.56 169 GLY A O 1
ATOM 1382 N N . GLN A 1 170 ? 25.377 -6.083 -21.091 1.00 96.31 170 GLN A N 1
ATOM 1383 C CA . GLN A 1 170 ? 25.722 -5.119 -22.148 1.00 96.31 170 GLN A CA 1
ATOM 1384 C C . GLN A 1 170 ? 24.860 -3.847 -22.106 1.00 96.31 170 GLN A C 1
ATOM 1386 O O . GLN A 1 170 ? 24.280 -3.470 -23.125 1.00 96.31 170 GLN A O 1
ATOM 1391 N N . TYR A 1 171 ? 24.791 -3.182 -20.958 1.00 97.81 171 TYR A N 1
ATOM 1392 C CA . TYR A 1 171 ? 24.007 -1.964 -20.735 1.00 97.81 171 TYR A CA 1
ATOM 1393 C C . TYR A 1 171 ? 24.704 -1.048 -19.724 1.00 97.81 171 TYR A C 1
ATOM 1395 O O . TYR A 1 171 ? 25.486 -1.521 -18.903 1.00 97.81 171 TYR A O 1
ATOM 1403 N N . ASP A 1 172 ? 24.398 0.246 -19.770 1.00 98.00 172 ASP A N 1
ATOM 1404 C CA . ASP A 1 172 ? 24.849 1.221 -18.771 1.00 98.00 172 ASP A CA 1
ATOM 1405 C C . ASP A 1 172 ? 23.887 1.244 -17.578 1.00 98.00 172 ASP A C 1
ATOM 1407 O O . ASP A 1 172 ? 24.303 1.320 -16.422 1.00 98.00 172 ASP A O 1
ATOM 1411 N N . SER A 1 173 ? 22.584 1.126 -17.852 1.00 98.06 173 SER A N 1
ATOM 1412 C CA . SER A 1 173 ? 21.554 0.965 -16.829 1.00 98.06 173 SER A CA 1
ATOM 1413 C C . SER A 1 173 ? 20.374 0.131 -17.327 1.00 98.06 173 SER A C 1
ATOM 1415 O O . SER A 1 173 ? 20.165 -0.064 -18.529 1.00 98.06 173 SER A O 1
ATOM 1417 N N . LEU A 1 174 ? 19.616 -0.389 -16.363 1.00 97.81 174 LEU A N 1
ATOM 1418 C CA . LEU A 1 174 ? 18.417 -1.181 -16.588 1.00 97.81 174 LEU A CA 1
ATOM 1419 C C . LEU A 1 174 ? 17.300 -0.626 -15.706 1.00 97.81 174 LEU A C 1
ATOM 1421 O O . LEU A 1 174 ? 17.379 -0.680 -14.480 1.00 97.81 174 LEU A O 1
ATOM 1425 N N . GLU A 1 175 ? 16.272 -0.065 -16.330 1.00 98.31 175 GLU A N 1
ATOM 1426 C CA . GLU A 1 175 ? 15.130 0.512 -15.627 1.00 98.31 175 GLU A CA 1
ATOM 1427 C C . GLU A 1 175 ? 13.998 -0.507 -15.574 1.00 98.31 175 GLU A C 1
ATOM 1429 O O . GLU A 1 175 ? 13.456 -0.901 -16.604 1.00 98.31 175 GLU A O 1
ATOM 1434 N N . ILE A 1 176 ? 13.628 -0.936 -14.368 1.00 98.62 176 ILE A N 1
ATOM 1435 C CA . ILE A 1 176 ? 12.568 -1.925 -14.152 1.00 98.62 176 ILE A CA 1
ATOM 1436 C C . ILE A 1 176 ? 11.528 -1.299 -13.225 1.00 98.62 176 ILE A C 1
ATOM 1438 O O . ILE A 1 176 ? 11.758 -1.234 -12.014 1.00 98.62 176 ILE A O 1
ATOM 1442 N N . PRO A 1 177 ? 10.377 -0.832 -13.741 1.00 98.62 177 PRO A N 1
ATOM 1443 C CA . PRO A 1 177 ? 9.387 -0.116 -12.937 1.00 98.62 177 PRO A CA 1
ATOM 1444 C C . PRO A 1 177 ? 8.910 -0.883 -11.697 1.00 98.62 177 PRO A C 1
ATOM 1446 O O . PRO A 1 177 ? 8.655 -0.267 -10.661 1.00 98.62 177 PRO A O 1
ATOM 1449 N N . ALA A 1 178 ? 8.825 -2.215 -11.791 1.00 98.44 178 ALA A N 1
ATOM 1450 C CA . ALA A 1 178 ? 8.493 -3.087 -10.667 1.00 98.44 178 ALA A CA 1
ATOM 1451 C C . ALA A 1 178 ? 9.604 -3.119 -9.603 1.00 98.44 178 ALA A C 1
ATOM 1453 O O . ALA A 1 178 ? 9.313 -3.075 -8.413 1.00 98.44 178 ALA A O 1
ATOM 1454 N N . GLN A 1 179 ? 10.878 -3.135 -10.003 1.00 98.25 179 GLN A N 1
ATOM 1455 C CA . GLN A 1 179 ? 11.995 -3.099 -9.053 1.00 98.25 179 GLN A CA 1
ATOM 1456 C C . GLN A 1 179 ? 12.114 -1.729 -8.376 1.00 98.25 179 GLN A C 1
ATOM 1458 O O . GLN A 1 179 ? 12.386 -1.664 -7.183 1.00 98.25 179 GLN A O 1
ATOM 1463 N N . VAL A 1 180 ? 11.835 -0.643 -9.105 1.00 98.00 180 VAL A N 1
ATOM 1464 C CA . VAL A 1 180 ? 11.750 0.711 -8.529 1.00 98.00 180 VAL A CA 1
ATOM 1465 C C . VAL A 1 180 ? 10.622 0.805 -7.497 1.00 98.00 180 VAL A C 1
ATOM 1467 O O . VAL A 1 180 ? 10.765 1.483 -6.491 1.00 98.00 180 VAL A O 1
ATOM 1470 N N . ALA A 1 181 ? 9.496 0.121 -7.709 1.00 97.50 181 ALA A N 1
ATOM 1471 C CA . ALA A 1 181 ? 8.415 0.081 -6.724 1.00 97.50 181 ALA A CA 1
ATOM 1472 C C . ALA A 1 181 ? 8.734 -0.810 -5.505 1.00 97.50 181 ALA A C 1
ATOM 1474 O O . ALA A 1 181 ? 8.099 -0.669 -4.463 1.00 97.50 181 ALA A O 1
ATOM 1475 N N . ALA A 1 182 ? 9.692 -1.733 -5.626 1.00 93.31 182 ALA A N 1
ATOM 1476 C CA . ALA A 1 182 ? 10.096 -2.634 -4.550 1.00 93.31 182 ALA A CA 1
ATOM 1477 C C . ALA A 1 182 ? 11.090 -2.010 -3.550 1.00 93.31 182 ALA A C 1
ATOM 1479 O O . ALA A 1 182 ? 11.352 -2.634 -2.523 1.00 93.31 182 ALA A O 1
ATOM 1480 N N . SER A 1 183 ? 11.654 -0.832 -3.850 1.00 70.50 183 SER A N 1
ATOM 1481 C CA . SER A 1 183 ? 12.631 -0.133 -2.997 1.00 70.50 183 SER A CA 1
ATOM 1482 C C . SER A 1 183 ? 12.010 0.641 -1.839 1.00 70.50 183 SER A C 1
ATOM 1484 O O . SER A 1 183 ? 10.924 1.233 -2.042 1.00 70.50 183 SER A O 1
#

Organism: Escherichia coli (NCBI:txid562)

InterPro domains:
  IPR008928 Six-hairpin glycosidase superfamily [SSF48208] (8-167)
  IPR012341 Six-hairpin glycosidase-like superfamily [G3DSA:1.50.10.10] (1-181)
  IPR054491 Mannosylglycerate hydrolase MGH1-like, glycoside hydrolase domain [PF22422] (7-172)

Foldseek 3Di:
DPPDAPKAFQVVLLVVLLVCLQPPLVVNLVNLCVQLVPQDDQPPPQCNVQHLDTWGIDHDFDPVSVVGPDPGGGQFFHDDDPSVVSLVSNCVSPVDVVSCVVCVVSVVRNLVSQQRPADVPNPSDGAQWTDDDPQQADPVRWGWKWFAAPPDIDIDTHPVVVVVCVVVVRGPDMGGSGVVRRD